Protein 9F69 (pdb70)

B-factor: mean 20.91, std 10.9, range [9.68, 93.57]

Foldseek 3Di:
DQFEAEEEADPDDDLVLLLVLLVLVQPFDQDPSYAYEYEDAPVCLLVSQVRHDVSYAYEHAEAFQDCDDDDPPGHHLVVSVVSVHAEYEFPPPCCCPVVNDDLLRRLSNLLRNVVSRHAYAYEFEDAQVCVVVVNGLVRRLVSVVSNVVRDPDLVRYAYEYEHNSDPPPPHHQDLVNQLVSLVSVLVSCCVPPHVVSSVPHAYAYEYDDWLVCLLVSCPRPRHRAYHYYPCSSDSRSSSNSVSPD

GO terms:
  GO:0031625 ubiquitin protein ligase binding (F, IPI)
  GO:0004807 triose-phosphate isomerase activity (F, IDA)
  GO:0042803 protein homodimerization activity (F, IDA)
  GO:0046166 glyceraldehyde-3-phosphate biosynthetic process (P, IDA)
  GO:0004807 triose-phosphate isomerase activity (F, EXP)
  GO:0005829 cytosol (C, TAS)
  GO:0006094 gluconeogenesis (P, TAS)
  GO:0061621 canonical glycolysis (P, TAS)
  GO:0005515 protein binding (F, IPI)
  GO:0004807 triose-phosphate isomerase activity (F, TAS)
  GO:0070062 extracellular exosome (C, HDA)
  GO:0005576 extracellular region (C, HDA)
  GO:0005634 nucleus (C, HDA)

InterPro domains:
  IPR000652 Triosephosphate isomerase [PF00121] (8-247)
  IPR000652 Triosephosphate isomerase [PS51440] (6-247)
  IPR000652 Triosephosphate isomerase [PTHR21139] (3-246)
  IPR000652 Triosephosphate isomerase [TIGR00419] (8-240)
  IPR000652 Triosephosphate isomerase [cd00311] (7-246)
  IPR013785 Aldolase-type TIM barrel [G3DSA:3.20.20.70] (1-249)
  IPR020861 Triosephosphate isomerase, active site [PS00171] (164-174)
  IPR022896 Triosephosphate isomerase, bacterial/eukaryotic [MF_00147_B] (5-247)
  IPR035990 Triosephosphate isomerase superfamily [SSF51351] (3-247)

Sequence (245 aa):
RKFFVGGNWKMNGRKQSLGELIGTLNAAKVPADTEVVCAPPTAYIDFARQKLDPKIAVAAQNCYKVTNGAFTGEISPGMIKDCGATWVVLGHSERRHVFGESDELIGQKVAHALAEGLGVIACIGEKLDEREAGITEKVVFEQTKVIADNVKDWSKVVLAYEPVWAIGTGKTTATPQQAQEVHEKLRGWLKSNVSDAVAQSTRIIYGGSVTGATCKELASQPDVDGFLVGGASLKPEFVDIINAKQ

Secondary structure (DSSP, 8-state):
--EEEEEE--S---HHHHHHHHHHHHHS-PPTTEEEEEE--GGGHHHHHHHS-TTSEEEES---SSSS-S-TT---HHHHHHTT--EEEES-HHHHHTS---HHHHHHHHHHHHHTT-EEEEEE---HHHHHTT-HHHHHHHHHHHHHTT-S-GGGEEEEE--GGGSSSSPPPPHHHHHHHHHHHHHHHHHHT-HHHHHH--EEE-S---TTTHHHHHTSTT--EEEESGGGGSTHHHHHHTTT-

Radius of gyration: 16.76 Å; Cα contacts (8 Å, |Δi|>4): 479; chains: 1; bounding box: 46×44×40 Å

Nearest PDB structures (foldseek):
  6up8-assembly1_B  TM=1.000E+00  e=1.049E-51  Homo sapiens
  7uxv-assembly1_A  TM=1.001E+00  e=1.049E-51  Homo sapiens
  4zvj-assembly1_A  TM=9.992E-01  e=3.539E-51  Homo sapiens
  7sx1-assembly1_A  TM=9.956E-01  e=4.514E-51  Homo sapiens
  6nlh-assembly1_A  TM=9.981E-01  e=9.952E-51  Homo sapiens

Solvent-accessible surface area: 10935 Å² total; per-residue (Å²): 114,103,15,0,0,1,1,9,1,66,175,62,16,166,127,140,44,2,26,120,10,3,39,47,0,44,87,10,168,38,10,86,106,15,47,4,2,0,2,0,17,66,93,36,6,68,36,0,44,131,108,5,60,114,97,0,22,0,0,0,35,22,2,37,64,62,66,110,58,103,89,148,77,69,38,6,0,26,88,1,102,128,40,34,2,73,22,0,1,0,0,13,13,61,68,21,72,104,123,62,20,58,50,126,39,1,1,69,2,0,38,33,0,27,86,53,49,1,6,0,1,0,0,2,2,0,75,62,86,38,50,119,71,66,64,20,74,152,19,0,49,85,12,0,91,25,1,16,93,42,17,205,71,33,89,98,4,0,0,0,2,6,2,23,8,19,84,88,48,83,92,114,27,56,27,111,58,1,28,103,6,0,77,85,0,15,26,29,0,118,96,83,58,43,74,71,24,1,98,71,4,29,0,0,4,12,6,93,10,51,26,102,59,2,108,94,8,0,73,26,99,19,5,12,0,0,8,1,20,44,13,0,48,100,94,58,0,31,83,0,1,39,4,117,132

Structure (mmCIF, N/CA/C/O backbone):
data_9F69
#
_entry.id   9F69
#
_cell.length_a   48.466
_cell.length_b   48.466
_cell.length_c   341.862
_cell.angle_alpha   90.000
_cell.angle_beta   90.000
_cell.angle_gamma   120.000
#
_symmetry.space_group_name_H-M   'P 61 2 2'
#
loop_
_entity.id
_entity.type
_entity.pdbx_description
1 polymer 'Triosephosphate isomerase'
2 non-polymer 'METHYLMALONIC ACID'
3 non-polymer 'BROMIDE ION'
4 water water
#
loop_
_atom_site.group_PDB
_atom_site.id
_atom_site.type_symbol
_atom_site.label_atom_id
_atom_site.label_alt_id
_atom_site.label_comp_id
_atom_site.label_asym_id
_atom_site.label_entity_id
_atom_site.label_seq_id
_atom_site.pdbx_PDB_ins_code
_atom_site.Cartn_x
_atom_site.Cartn_y
_atom_site.Cartn_z
_atom_site.occupancy
_atom_site.B_iso_or_equiv
_atom_site.auth_seq_id
_atom_site.auth_comp_id
_atom_site.auth_asym_id
_atom_site.auth_atom_id
_atom_site.pdbx_PDB_model_num
ATOM 1 N N . ARG A 1 1 ? -4.49251 16.18146 -28.95226 1.000 27.45335 5 ARG A N 1
ATOM 2 C CA . ARG A 1 1 ? -4.50700 15.38376 -27.72518 1.000 22.95595 5 ARG A CA 1
ATOM 3 C C . ARG A 1 1 ? -5.50918 15.93207 -26.72639 1.000 20.10032 5 ARG A C 1
ATOM 4 O O . ARG A 1 1 ? -5.48988 17.11207 -26.40620 1.000 24.54287 5 ARG A O 1
ATOM 24 N N . LYS A 1 2 ? -6.35646 15.04952 -26.20593 1.000 16.96132 6 LYS A N 1
ATOM 25 C CA . LYS A 1 2 ? -7.34234 15.41578 -25.19425 1.000 16.27564 6 LYS A CA 1
ATOM 26 C C . LYS A 1 2 ? -6.64746 15.84256 -23.90480 1.000 14.99189 6 LYS A C 1
ATOM 27 O O . LYS A 1 2 ? -5.85555 15.08138 -23.34418 1.000 14.63762 6 LYS A O 1
ATOM 46 N N . PHE A 1 3 ? -6.95646 17.05518 -23.44481 1.000 15.58915 7 PHE A N 1
ATOM 47 C CA . PHE A 1 3 ? -6.41332 17.57186 -22.18977 1.000 14.77077 7 PHE A CA 1
ATOM 48 C C . PHE A 1 3 ? -6.80781 16.63478 -21.05036 1.000 15.67998 7 PHE A C 1
ATOM 49 O O . PHE A 1 3 ? -7.95483 16.18651 -20.97075 1.000 17.34833 7 PHE A O 1
ATOM 66 N N . PHE A 1 4 ? -5.85785 16.33510 -20.16561 1.000 13.30319 8 PHE A N 1
ATOM 67 C CA . PHE A 1 4 ? -6.02864 15.29264 -19.15237 1.000 14.04569 8 PHE A CA 1
ATOM 68 C C . PHE A 1 4 ? -5.70417 15.86759 -17.78635 1.000 12.30590 8 PHE A C 1
ATOM 69 O O . PHE A 1 4 ? -4.59340 16.36042 -17.57793 1.000 13.75348 8 PHE A O 1
ATOM 86 N N . VAL A 1 5 ? -6.65178 15.81406 -16.86182 1.000 13.59533 9 VAL A N 1
ATOM 87 C CA . VAL A 1 5 ? -6.42174 16.35535 -15.52550 1.000 13.53511 9 VAL A CA 1
ATOM 88 C C . VAL A 1 5 ? -6.67948 15.26027 -14.50212 1.000 12.57491 9 VAL A C 1
ATOM 89 O O . VAL A 1 5 ? -7.81096 14.78511 -14.34599 1.000 13.83540 9 VAL A O 1
ATOM 102 N N . GLY A 1 6 ? -5.61875 14.81500 -13.84928 1.000 13.98876 10 GLY A N 1
ATOM 103 C CA . GLY A 1 6 ? -5.71129 13.84400 -12.77965 1.000 14.29512 10 GLY A CA 1
ATOM 104 C C . GLY A 1 6 ? -5.60163 14.51547 -11.42233 1.000 12.65540 10 GLY A C 1
ATOM 105 O O . GLY A 1 6 ? -4.81526 15.43635 -11.24897 1.000 13.86788 10 GLY A O 1
ATOM 109 N N . GLY A 1 7 ? -6.42557 14.07419 -10.48615 1.000 12.59197 11 GLY A N 1
ATOM 110 C CA . GLY A 1 7 ? -6.36108 14.56445 -9.11702 1.000 12.23289 11 GLY A CA 1
ATOM 111 C C . GLY A 1 7 ? -5.91333 13.43995 -8.20649 1.000 12.16933 11 GLY A C 1
ATOM 112 O O . GLY A 1 7 ? -6.64556 12.45733 -7.99679 1.000 12.99562 11 GLY A O 1
ATOM 116 N N . ASN A 1 8 ? -4.69240 13.54892 -7.69200 1.000 11.16030 12 ASN A N 1
ATOM 117 C CA . ASN A 1 8 ? -4.11099 12.53434 -6.80314 1.000 12.23909 12 ASN A CA 1
ATOM 118 C C . ASN A 1 8 ? -4.37413 12.97144 -5.36738 1.000 13.21287 12 ASN A C 1
ATOM 119 O O . ASN A 1 8 ? -3.71080 13.87629 -4.86866 1.000 12.39743 12 ASN A O 1
ATOM 130 N N . TRP A 1 9 ? -5.35849 12.35025 -4.72225 1.000 12.01766 13 TRP A N 1
ATOM 131 C CA . TRP A 1 9 ? -5.70069 12.73116 -3.35834 1.000 11.64663 13 TRP A CA 1
ATOM 132 C C . TRP A 1 9 ? -4.63353 12.30251 -2.36650 1.000 12.12582 13 TRP A C 1
ATOM 133 O O . TRP A 1 9 ? -4.68621 12.72971 -1.20545 1.000 12.57154 13 TRP A O 1
ATOM 154 N N . LYS A 1 10 ? -3.69824 11.44816 -2.77790 1.000 12.42906 14 LYS A N 1
ATOM 155 C CA . LYS A 1 10 ? -2.63355 10.97090 -1.88857 1.000 12.59184 14 LYS A CA 1
ATOM 156 C C . LYS A 1 10 ? -3.26791 10.38170 -0.62316 1.000 10.16015 14 LYS A C 1
ATOM 157 O O . LYS A 1 10 ? -4.31674 9.72905 -0.69549 1.000 11.53250 14 LYS A O 1
ATOM 176 N N . MET A 1 11 ? -2.59091 10.48533 0.52105 1.000 11.79556 15 MET A N 1
ATOM 177 C CA . MET A 1 11 ? -3.10065 9.87076 1.74737 1.000 10.35550 15 MET A CA 1
ATOM 178 C C . MET A 1 11 ? -3.87306 10.94365 2.50919 1.000 10.97860 15 MET A C 1
ATOM 179 O O . MET A 1 11 ? -3.46518 11.43091 3.56919 1.000 12.20338 15 MET A O 1
ATOM 193 N N . ASN A 1 12 ? -5.04335 11.27807 1.98146 1.000 12.04128 16 ASN A N 1
ATOM 194 C CA . ASN A 1 12 ? -5.89348 12.30813 2.55685 1.000 10.46400 16 ASN A CA 1
ATOM 195 C C . ASN A 1 12 ? -7.33777 11.89512 2.35737 1.000 12.12294 16 ASN A C 1
ATOM 196 O O . ASN A 1 12 ? -7.69164 11.27641 1.33523 1.000 12.67516 16 ASN A O 1
ATOM 207 N N . GLY A 1 13 ? -8.16064 12.25760 3.32094 1.000 10.83912 17 GLY A N 1
ATOM 208 C CA . GLY A 1 13 ? -9.59984 12.12509 3.19586 1.000 12.93427 17 GLY A CA 1
ATOM 209 C C . GLY A 1 13 ? -10.17344 11.08295 4.15029 1.000 12.10074 17 GLY A C 1
ATOM 210 O O . GLY A 1 13 ? -9.50802 10.11424 4.54386 1.000 12.23451 17 GLY A O 1
ATOM 214 N N . ARG A 1 14 ? -11.43891 11.28511 4.51225 1.000 11.92399 18 ARG A N 1
ATOM 215 C CA . ARG A 1 14 ? -12.29143 10.30458 5.15454 1.000 12.73072 18 ARG A CA 1
ATOM 216 C C . ARG A 1 14 ? -13.60966 10.31562 4.39013 1.000 12.55706 18 ARG A C 1
ATOM 217 O O . ARG A 1 14 ? -13.83867 11.17217 3.54313 1.000 13.72807 18 ARG A O 1
ATOM 238 N N . LYS A 1 15 ? -14.50362 9.37213 4.66815 1.000 12.89430 19 LYS A N 1
ATOM 239 C CA . LYS A 1 15 ? -15.73771 9.33062 3.89141 1.000 14.64182 19 LYS A CA 1
ATOM 240 C C . LYS A 1 15 ? -16.48584 10.66650 3.86601 1.000 13.06720 19 LYS A C 1
ATOM 241 O O . LYS A 1 15 ? -16.99579 11.06730 2.81263 1.000 14.07748 19 LYS A O 1
ATOM 260 N N . GLN A 1 16 ? -16.61375 11.35802 5.00984 1.000 14.74247 20 GLN A N 1
ATOM 261 C CA . GLN A 1 16 ? -17.42787 12.57715 5.00031 1.000 14.08304 20 GLN A CA 1
ATOM 262 C C . GLN A 1 16 ? -16.82863 13.63101 4.08708 1.000 12.73438 20 GLN A C 1
ATOM 263 O O . GLN A 1 16 ? -17.51815 14.19634 3.21763 1.000 14.51071 20 GLN A O 1
ATOM 277 N N . SER A 1 17 ? -15.53472 13.88534 4.24465 1.000 12.67680 21 SER A N 1
ATOM 278 C CA . SER A 1 17 ? -14.90936 14.93096 3.46320 1.000 13.57671 21 SER A CA 1
ATOM 279 C C . SER A 1 17 ? -14.70704 14.51945 2.01011 1.000 13.52516 21 SER A C 1
ATOM 280 O O . SER A 1 17 ? -14.75613 15.37594 1.11365 1.000 13.81339 21 SER A O 1
ATOM 288 N N . LEU A 1 18 ? -14.47152 13.23366 1.75147 1.000 12.78140 22 LEU A N 1
ATOM 289 C CA . LEU A 1 18 ? -14.34832 12.80444 0.35973 1.000 13.34710 22 LEU A CA 1
ATOM 290 C C . LEU A 1 18 ? -15.70445 12.84298 -0.33134 1.000 13.59673 22 LEU A C 1
ATOM 291 O O . LEU A 1 18 ? -15.80703 13.20639 -1.50660 1.000 14.19339 22 LEU A O 1
ATOM 307 N N . GLY A 1 19 ? -16.76409 12.50116 0.39421 1.000 12.19542 23 GLY A N 1
ATOM 308 C CA . GLY A 1 19 ? -18.08697 12.67976 -0.18057 1.000 12.95829 23 GLY A CA 1
ATOM 309 C C . GLY A 1 19 ? -18.36197 14.11950 -0.55432 1.000 12.38042 23 GLY A C 1
ATOM 310 O O . GLY A 1 19 ? -18.98011 14.40344 -1.58758 1.000 13.86210 23 GLY A O 1
ATOM 314 N N . GLU A 1 20 ? -17.94263 15.04611 0.30026 1.000 13.74522 24 GLU A N 1
ATOM 315 C CA . GLU A 1 20 ? -18.09135 16.46951 0.02046 1.000 13.09672 24 GLU A CA 1
ATOM 316 C C . GLU A 1 20 ? -17.31426 16.86739 -1.22643 1.000 14.69317 24 GLU A C 1
ATOM 317 O O . GLU A 1 20 ? -17.84365 17.54634 -2.11378 1.000 15.10718 24 GLU A O 1
ATOM 329 N N . LEU A 1 21 ? -16.03923 16.47595 -1.29127 1.000 13.60395 25 LEU A N 1
ATOM 330 C CA . LEU A 1 21 ? -15.20157 16.76197 -2.45728 1.00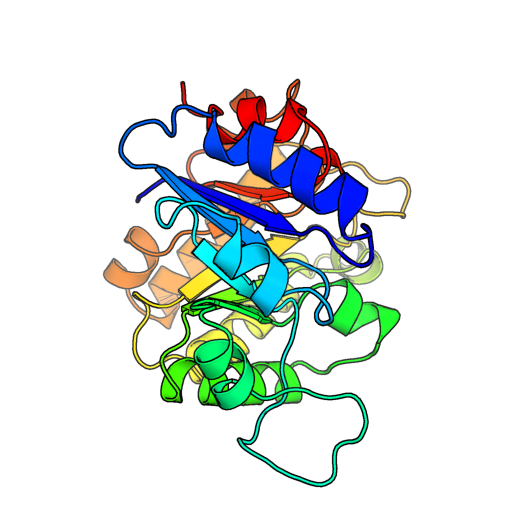0 13.90299 25 LEU A CA 1
ATOM 331 C C . LEU A 1 21 ? -15.82816 16.20272 -3.72586 1.000 14.34037 25 LEU A C 1
ATOM 332 O O . LEU A 1 21 ? -15.92515 16.90139 -4.74979 1.000 15.21232 25 LEU A O 1
ATOM 349 N N . ILE A 1 22 ? -16.35364 14.97866 -3.64105 1.000 14.30984 26 ILE A N 1
ATOM 350 C CA . ILE A 1 22 ? -16.97964 14.33486 -4.79413 1.000 13.70306 26 ILE A CA 1
ATOM 351 C C . ILE A 1 22 ? -18.22441 15.09437 -5.25360 1.000 13.06776 26 ILE A C 1
ATOM 352 O O . ILE A 1 22 ? -18.47114 15.22112 -6.45615 1.000 14.96542 26 ILE A O 1
ATOM 368 N N . GLY A 1 23 ? -19.02500 15.60583 -4.31552 1.000 15.04286 27 GLY A N 1
ATOM 369 C CA . GLY A 1 23 ? -20.14479 16.45772 -4.69204 1.000 15.14518 27 GLY A CA 1
ATOM 370 C C . GLY A 1 23 ? -19.70340 17.68044 -5.47904 1.000 16.78849 27 GLY A C 1
ATOM 371 O O . GLY A 1 23 ? -20.29944 18.02971 -6.50261 1.000 16.05034 27 GLY A O 1
ATOM 375 N N . THR A 1 24 ? -18.61652 18.31146 -5.04902 1.000 16.25491 28 THR A N 1
ATOM 376 C CA . THR A 1 24 ? -18.10158 19.46766 -5.76915 1.000 16.60494 28 THR A CA 1
ATOM 377 C C . THR A 1 24 ? -17.61743 19.07116 -7.15839 1.000 16.44889 28 THR A C 1
ATOM 378 O O . THR A 1 24 ? -17.85671 19.77966 -8.14301 1.000 19.50322 28 THR A O 1
ATOM 389 N N . LEU A 1 25 ? -16.94830 17.92821 -7.26503 1.000 15.50100 29 LEU A N 1
ATOM 390 C CA . LEU A 1 25 ? -16.42901 17.50840 -8.56311 1.000 18.36188 29 LEU A CA 1
ATOM 391 C C . LEU A 1 25 ? -17.54994 17.09680 -9.50062 1.000 17.09834 29 LEU A C 1
ATOM 392 O O . LEU A 1 25 ? -17.52420 17.41814 -10.69613 1.000 18.41480 29 LEU A O 1
ATOM 408 N N . ASN A 1 26 ? -18.54046 16.37441 -8.98007 1.000 15.44493 30 ASN A N 1
ATOM 409 C CA . ASN A 1 26 ? -19.66363 15.97345 -9.81798 1.000 15.36581 30 ASN A CA 1
ATOM 410 C C . ASN A 1 26 ? -20.37641 17.19139 -10.38579 1.000 17.62002 30 ASN A C 1
ATOM 411 O O . ASN A 1 26 ? -20.87048 17.15717 -11.51682 1.000 17.55781 30 ASN A O 1
ATOM 422 N N . ALA A 1 27 ? -20.47066 18.26133 -9.59771 1.000 16.08619 31 ALA A N 1
ATOM 423 C CA . ALA A 1 27 ? -21.16399 19.46605 -10.02599 1.000 18.30260 31 ALA A CA 1
ATOM 424 C C . ALA A 1 27 ? -20.36438 20.27777 -11.04362 1.000 18.80529 31 ALA A C 1
ATOM 425 O O . ALA A 1 27 ? -20.91959 21.19349 -11.65404 1.000 22.05825 31 ALA A O 1
ATOM 432 N N . ALA A 1 28 ? -19.06899 20.00171 -11.21552 1.000 21.55236 32 ALA A N 1
ATOM 433 C CA . ALA A 1 28 ? -18.29954 20.73642 -12.21391 1.000 23.08313 32 ALA A CA 1
ATOM 434 C C . ALA A 1 28 ? -18.81529 20.44342 -13.61560 1.000 24.08909 32 ALA A C 1
ATOM 435 O O . ALA A 1 28 ? -19.25270 19.33544 -13.92664 1.000 26.73073 32 ALA A O 1
ATOM 442 N N . LYS A 1 29 ? -18.75089 21.45117 -14.46824 1.000 27.16724 33 LYS A N 1
ATOM 443 C CA . LYS A 1 29 ? -19.01331 21.26302 -15.88559 1.000 31.10145 33 LYS A CA 1
ATOM 444 C C . LYS A 1 29 ? -17.67845 20.94628 -16.54903 1.000 31.92461 33 LYS A C 1
ATOM 445 O O . LYS A 1 29 ? -16.83387 21.83362 -16.71451 1.000 31.58826 33 LYS A O 1
ATOM 464 N N . VAL A 1 30 ? -17.47394 19.68235 -16.90606 1.000 26.35894 34 VAL A N 1
ATOM 465 C CA . VAL A 1 30 ? -16.22494 19.26978 -17.53920 1.000 27.71506 34 VAL A CA 1
ATOM 466 C C . VAL A 1 30 ? -16.25875 19.80674 -18.96351 1.000 26.38516 34 VAL A C 1
ATOM 467 O O . VAL A 1 30 ? -17.19470 19.49857 -19.71842 1.000 28.23686 34 VAL A O 1
ATOM 480 N N . PRO A 1 31 ? -15.29234 20.62551 -19.37007 1.000 28.04982 35 PRO A N 1
ATOM 481 C CA . PRO A 1 31 ? -15.32758 21.17950 -20.72132 1.000 27.89937 35 PRO A CA 1
ATOM 482 C C . PRO A 1 31 ? -15.08441 20.10624 -21.76890 1.000 35.00711 35 PRO A C 1
ATOM 483 O O . PRO A 1 31 ? -14.63208 18.99589 -21.47843 1.000 28.16809 35 PRO A O 1
ATOM 494 N N . ALA A 1 32 ? -15.40785 20.45866 -23.00965 1.000 42.12314 36 ALA A N 1
ATOM 495 C CA . ALA A 1 32 ? -15.21077 19.54257 -24.11599 1.000 43.37239 36 ALA A CA 1
ATOM 496 C C . ALA A 1 32 ? -13.75701 19.08906 -24.20058 1.000 44.58497 36 ALA A C 1
ATOM 497 O O . ALA A 1 32 ? -12.82593 19.81746 -23.84450 1.000 39.52399 36 ALA A O 1
ATOM 504 N N . ASP A 1 33 ? -13.57119 17.86993 -24.69671 1.000 43.80058 37 ASP A N 1
ATOM 505 C CA . ASP A 1 33 ? -12.23786 17.34074 -24.97436 1.000 46.69429 37 ASP A CA 1
ATOM 506 C C . ASP A 1 33 ? -11.33847 17.40983 -23.74424 1.000 39.28842 37 ASP A C 1
ATOM 507 O O . ASP A 1 33 ? -10.14688 17.71371 -23.82549 1.000 37.63300 37 ASP A O 1
ATOM 516 N N . THR A 1 34 ? -11.91761 17.11418 -22.59063 1.000 29.71031 38 THR A N 1
ATOM 517 C CA . THR A 1 34 ? -11.17323 17.10500 -21.34040 1.000 23.19744 38 THR A CA 1
ATOM 518 C C . THR A 1 34 ? -11.48259 15.83620 -20.57435 1.000 19.32423 38 THR A C 1
ATOM 519 O O . THR A 1 34 ? -12.64904 15.49348 -20.36970 1.000 24.86532 38 THR A O 1
ATOM 530 N N . GLU A 1 35 ? -10.43076 15.15651 -20.13688 1.000 15.55394 39 GLU A N 1
ATOM 531 C CA . GLU A 1 35 ? -10.53118 13.86862 -19.45956 1.000 15.17907 39 GLU A CA 1
ATOM 532 C C . GLU A 1 35 ? -10.08584 14.04034 -18.01172 1.000 12.74309 39 GLU A C 1
ATOM 533 O O . GLU A 1 35 ? -8.97692 14.49414 -17.76787 1.000 15.47216 39 GLU A O 1
ATOM 545 N N . VAL A 1 36 ? -10.95291 13.69150 -17.07002 1.000 14.71575 40 VAL A N 1
ATOM 546 C CA . VAL A 1 36 ? -10.69432 13.90337 -15.64348 1.000 13.78155 40 VAL A CA 1
ATOM 547 C C . VAL A 1 36 ? -10.66614 12.55615 -14.93343 1.000 13.87485 40 VAL A C 1
ATOM 548 O O . VAL A 1 36 ? -11.57296 11.72831 -15.10855 1.000 13.37230 40 VAL A O 1
ATOM 561 N N . VAL A 1 37 ? -9.63726 12.36173 -14.09142 1.000 12.28270 41 VAL A N 1
ATOM 562 C CA . VAL A 1 37 ? -9.40071 11.12648 -13.34995 1.000 13.16104 41 VAL A CA 1
ATOM 563 C C . VAL A 1 37 ? -9.04871 11.51735 -11.92406 1.000 12.16309 41 VAL A C 1
ATOM 564 O O . VAL A 1 37 ? -8.26256 12.44118 -11.71365 1.000 14.96368 41 VAL A O 1
ATOM 577 N N . CYS A 1 38 ? -9.64223 10.82992 -10.94576 1.000 11.72439 42 CYS A N 1
ATOM 578 C CA . CYS A 1 38 ? -9.32296 11.04797 -9.53261 1.000 12.91045 42 CYS A CA 1
ATOM 579 C C . CYS A 1 38 ? -8.76799 9.76208 -8.94149 1.000 11.81665 42 CYS A C 1
ATOM 580 O O . CYS A 1 38 ? -9.29497 8.67246 -9.20698 1.000 12.72464 42 CYS A O 1
ATOM 588 N N . ALA A 1 39 ? -7.76713 9.90935 -8.06833 1.000 11.98454 43 ALA A N 1
ATOM 589 C CA . ALA A 1 39 ? -7.06600 8.77537 -7.44462 1.000 11.10430 43 ALA A CA 1
ATOM 590 C C . ALA A 1 39 ? -7.24994 8.83976 -5.93619 1.000 12.34068 43 ALA A C 1
ATOM 591 O O . ALA A 1 39 ? -6.49588 9.55475 -5.25832 1.000 12.04593 43 ALA A O 1
ATOM 598 N N . PRO A 1 40 ? -8.22304 8.11820 -5.38366 1.000 11.90157 44 PRO A N 1
ATOM 599 C CA . PRO A 1 40 ? -8.47054 8.14661 -3.93827 1.000 12.79314 44 PRO A CA 1
ATOM 600 C C . PRO A 1 40 ? -7.48369 7.27167 -3.19531 1.000 11.27728 44 PRO A C 1
ATOM 601 O O . PRO A 1 40 ? -6.84490 6.38947 -3.78727 1.000 11.93963 44 PRO A O 1
ATOM 612 N N . PRO A 1 41 ? -7.37332 7.44331 -1.88306 1.000 11.34013 45 PRO A N 1
ATOM 613 C CA . PRO A 1 41 ? -6.62668 6.46024 -1.09616 1.000 12.05894 45 PRO A CA 1
ATOM 614 C C . PRO A 1 41 ? -7.20387 5.07519 -1.32478 1.000 11.40509 45 PRO A C 1
ATOM 615 O O . PRO A 1 41 ? -8.38487 4.90005 -1.57500 1.000 11.90794 45 PRO A O 1
ATOM 626 N N . THR A 1 42 ? -6.35701 4.05874 -1.18833 1.000 11.55984 46 THR A N 1
ATOM 627 C CA . THR A 1 42 ? -6.77579 2.70606 -1.56492 1.000 11.92441 46 THR A CA 1
ATOM 628 C C . THR A 1 42 ? -7.97666 2.19729 -0.78452 1.000 12.08440 46 THR A C 1
ATOM 629 O O . THR A 1 42 ? -8.79795 1.46377 -1.33183 1.000 14.41031 46 THR A O 1
ATOM 640 N N . ALA A 1 43 ? -8.12192 2.59876 0.47606 1.000 12.24047 47 ALA A N 1
ATOM 641 C CA . ALA A 1 43 ? -9.25645 2.16252 1.27605 1.000 12.29496 47 ALA A CA 1
ATOM 642 C C . ALA A 1 43 ? -10.57028 2.73267 0.77162 1.000 11.68349 47 ALA A C 1
ATOM 643 O O . ALA A 1 43 ? -11.61972 2.25332 1.20072 1.000 12.55886 47 ALA A O 1
ATOM 650 N N . TYR A 1 44 ? -10.53947 3.69909 -0.14676 1.000 11.37797 48 TYR A N 1
ATOM 651 C CA . TYR A 1 44 ? -11.73084 4.39182 -0.61555 1.000 12.57212 48 TYR A CA 1
ATOM 652 C C . TYR A 1 44 ? -11.95906 4.28810 -2.12312 1.000 12.62641 48 TYR A C 1
ATOM 653 O O . TYR A 1 44 ? -12.75152 5.04748 -2.66773 1.000 13.66878 48 TYR A O 1
ATOM 671 N N . ILE A 1 45 ? -11.27228 3.39419 -2.81423 1.000 10.64563 49 ILE A N 1
ATOM 672 C CA . ILE A 1 45 ? -11.45425 3.28835 -4.25681 1.000 11.63096 49 ILE A CA 1
ATOM 673 C C . ILE A 1 45 ? -12.90503 2.98612 -4.59109 1.000 12.57351 49 ILE A C 1
ATOM 674 O O . ILE A 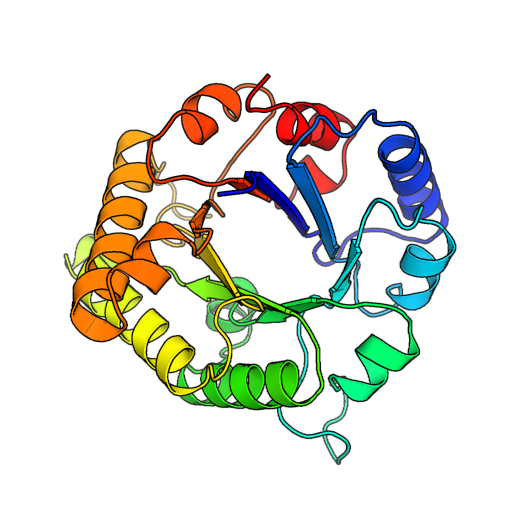1 45 ? -13.52393 3.65599 -5.43261 1.000 12.60571 49 ILE A O 1
ATOM 690 N N . ASP A 1 46 ? -13.45769 1.94053 -3.96943 1.000 12.58604 50 ASP A N 1
ATOM 691 C CA . ASP A 1 46 ? -14.83483 1.51995 -4.23081 1.000 12.90151 50 ASP A CA 1
ATOM 692 C C . ASP A 1 46 ? -15.80641 2.61758 -3.81570 1.000 14.14245 50 ASP A C 1
ATOM 693 O O . ASP A 1 46 ? -16.68471 3.02184 -4.59037 1.000 14.01550 50 ASP A O 1
ATOM 702 N N . PHE A 1 47 ? -15.65305 3.13019 -2.58877 1.000 13.38554 51 PHE A N 1
ATOM 703 C CA . PHE A 1 47 ? -16.47317 4.24420 -2.12921 1.000 13.62777 51 PHE A CA 1
ATOM 704 C C . PHE A 1 47 ? -16.49364 5.38801 -3.13749 1.000 13.54327 51 PHE A C 1
ATOM 705 O O . PHE A 1 47 ? -17.55884 5.91938 -3.47811 1.000 15.23964 51 PHE A O 1
ATOM 722 N N . ALA A 1 48 ? -15.31966 5.83173 -3.57418 1.000 12.83782 52 ALA A N 1
ATOM 723 C CA . ALA A 1 48 ? -15.25853 6.97876 -4.47277 1.000 15.15774 52 ALA A CA 1
ATOM 724 C C . ALA A 1 48 ? -15.90440 6.66455 -5.81877 1.000 14.84719 52 ALA A C 1
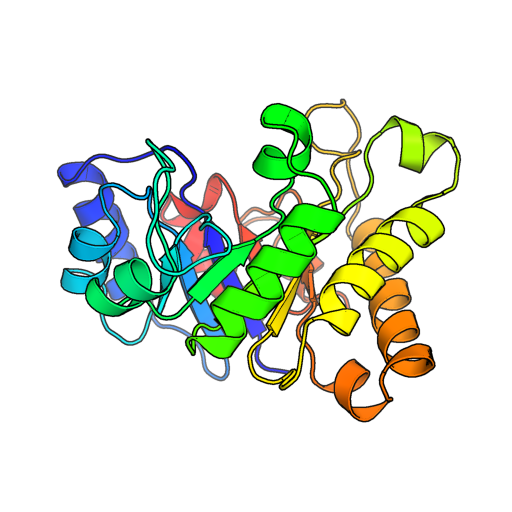ATOM 725 O O . ALA A 1 48 ? -16.60194 7.50973 -6.38756 1.000 14.84857 52 ALA A O 1
ATOM 732 N N . ARG A 1 49 ? -15.68047 5.46441 -6.34711 1.000 13.41373 53 ARG A N 1
ATOM 733 C CA . ARG A 1 49 ? -16.28259 5.09680 -7.62631 1.000 12.12843 53 ARG A CA 1
ATOM 734 C C . ARG A 1 49 ? -17.80483 5.0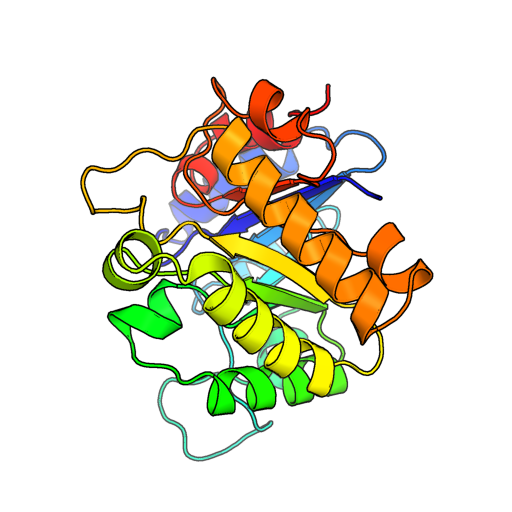8064 -7.52273 1.000 13.51965 53 ARG A C 1
ATOM 735 O O . ARG A 1 49 ? -18.49978 5.45973 -8.47455 1.000 14.88156 53 ARG A O 1
ATOM 756 N N . GLN A 1 50 ? -18.35069 4.61738 -6.39529 1.000 14.51734 54 GLN A N 1
ATOM 757 C CA . GLN A 1 50 ? -19.80167 4.64336 -6.24071 1.000 17.32221 54 GLN A CA 1
ATOM 758 C C . GLN A 1 50 ? -20.34840 6.06936 -6.24330 1.000 16.33709 54 GLN A C 1
ATOM 759 O O . GLN A 1 50 ? -21.42254 6.32083 -6.79439 1.000 20.05543 54 GLN A O 1
ATOM 773 N N . LYS A 1 51 ? -19.64745 7.01405 -5.62398 1.000 16.18340 55 LYS A N 1
ATOM 774 C CA . LYS A 1 51 ? -20.16576 8.37120 -5.47965 1.000 16.19779 55 LYS A CA 1
ATOM 775 C C . LYS A 1 51 ? -19.84793 9.28952 -6.66045 1.000 15.84450 55 LYS A C 1
ATOM 776 O O . LYS A 1 51 ? -20.62264 10.22147 -6.94012 1.000 17.66497 55 LYS A O 1
ATOM 795 N N . LEU A 1 52 ? -18.73021 9.08014 -7.34203 1.000 15.19351 56 LEU A N 1
ATOM 796 C CA . LEU A 1 52 ? -18.38392 9.90652 -8.48762 1.000 15.04984 56 LEU A CA 1
ATOM 797 C C . LEU A 1 52 ? -19.24779 9.53276 -9.68063 1.000 14.25661 56 LEU A C 1
ATOM 798 O O . LEU A 1 52 ? -19.45389 8.35261 -9.98661 1.000 16.48587 56 LEU A O 1
ATOM 814 N N . ASP A 1 53 ? -19.70992 10.54772 -10.38312 1.000 16.15646 57 ASP A N 1
ATOM 815 C CA . ASP A 1 53 ? -20.38813 10.29856 -11.62883 1.000 16.72038 57 ASP A CA 1
ATOM 816 C C . ASP A 1 53 ? -19.40621 9.67552 -12.61358 1.000 16.58808 57 ASP A C 1
ATOM 817 O O . ASP A 1 53 ? -18.21503 10.01904 -12.61637 1.000 15.77173 57 ASP A O 1
ATOM 826 N N . PRO A 1 54 ? -19.89404 8.79983 -13.50198 1.000 18.08094 58 PRO A N 1
ATOM 827 C CA . PRO A 1 54 ? -18.99612 8.16219 -14.46792 1.000 20.88959 58 PRO A CA 1
ATOM 828 C C . PRO A 1 54 ? -18.29117 9.11530 -15.40173 1.000 17.57139 58 PRO A C 1
ATOM 829 O O . PRO A 1 54 ? -17.31958 8.69944 -16.02059 1.000 19.21250 58 PRO A O 1
ATOM 840 N N . LYS A 1 55 ? -18.71932 10.37170 -15.51683 1.000 16.68445 59 LYS A N 1
ATOM 841 C CA . LYS A 1 55 ? -17.94723 11.32637 -16.30529 1.000 17.11036 59 LYS A CA 1
ATOM 842 C C . LYS A 1 55 ? -16.53343 11.50898 -15.77545 1.000 16.84704 59 LYS A C 1
ATOM 843 O O . LYS A 1 55 ? -15.65945 11.96694 -16.52219 1.000 22.57301 59 LYS A O 1
ATOM 862 N N . ILE A 1 56 ? -16.28347 11.14974 -14.50865 1.000 16.81439 60 ILE A N 1
ATOM 863 C CA . ILE A 1 56 ? -14.95121 11.16940 -13.91452 1.000 16.04137 60 ILE A CA 1
ATOM 864 C C . ILE A 1 56 ? -14.51652 9.73053 -13.69397 1.000 14.43758 60 ILE A C 1
ATOM 865 O O . ILE A 1 56 ? -15.26497 8.93028 -13.12446 1.000 15.63439 60 ILE A O 1
ATOM 881 N N . ALA A 1 57 ? -13.30767 9.40405 -14.13105 1.000 13.43937 61 ALA A N 1
ATOM 882 C CA . ALA A 1 57 ? -12.76572 8.06864 -13.93327 1.000 11.84741 61 ALA A CA 1
ATOM 883 C C . ALA A 1 57 ? -12.02683 7.99383 -12.60210 1.000 13.24975 61 ALA A C 1
ATOM 884 O O . ALA A 1 57 ? -11.59209 9.00263 -12.06269 1.000 13.33683 61 ALA A O 1
ATOM 891 N N . VAL A 1 58 ? -11.87164 6.77736 -12.09483 1.000 13.13764 62 VAL A N 1
ATOM 892 C CA . VAL A 1 58 ? -11.17074 6.53789 -10.83932 1.000 12.39910 62 VAL A CA 1
ATOM 893 C C . VAL A 1 58 ? -9.89476 5.74745 -11.09511 1.000 12.95956 62 VAL A C 1
ATOM 894 O O . VAL A 1 58 ? -9.89016 4.75982 -11.85045 1.000 12.56355 62 VAL A O 1
ATOM 907 N N . ALA A 1 59 ? -8.81493 6.19677 -10.45776 1.000 11.55096 63 ALA A N 1
ATOM 908 C CA . ALA A 1 59 ? -7.52033 5.53655 -10.48566 1.000 11.35038 63 ALA A CA 1
ATOM 909 C C . ALA A 1 59 ? -7.14090 5.03744 -9.09189 1.000 10.73835 63 ALA A C 1
ATOM 910 O O . ALA A 1 59 ? -7.34545 5.72917 -8.08926 1.000 12.91563 63 ALA A O 1
ATOM 917 N N . ALA A 1 60 ? -6.55006 3.85378 -9.01231 1.000 10.94722 64 ALA A N 1
ATOM 918 C CA . ALA A 1 60 ? -5.79811 3.49831 -7.82247 1.000 10.93017 64 ALA A CA 1
ATOM 919 C C . ALA A 1 60 ? -4.47417 4.26725 -7.82604 1.000 11.48288 64 ALA A C 1
ATOM 920 O O . ALA A 1 60 ? -3.95904 4.67259 -8.89698 1.000 12.13424 64 ALA A O 1
ATOM 927 N N . GLN A 1 61 ? -3.91403 4.46390 -6.61666 1.000 11.26069 65 GLN A N 1
ATOM 928 C CA . GLN A 1 61 ? -2.68063 5.21515 -6.44182 1.000 10.84815 65 GLN A CA 1
ATOM 929 C C . GLN A 1 61 ? -1.43478 4.36318 -6.63595 1.000 11.38581 65 GLN A C 1
ATOM 930 O O . GLN A 1 61 ? -0.33504 4.91902 -6.69622 1.000 11.69265 65 GLN A O 1
ATOM 944 N N . ASN A 1 62 ? -1.58400 3.03942 -6.71922 1.000 11.03680 66 ASN A N 1
ATOM 945 C CA . ASN A 1 62 ? -0.47163 2.10038 -6.87122 1.000 9.78417 66 ASN A CA 1
ATOM 946 C C . ASN A 1 62 ? -1.10154 0.72204 -7.01875 1.000 10.44482 66 ASN A C 1
ATOM 947 O O . ASN A 1 62 ? -2.28086 0.53585 -6.71763 1.000 11.78501 66 ASN A O 1
ATOM 958 N N . CYS A 1 63 ? -0.29364 -0.25654 -7.44105 1.000 11.30439 67 CYS A N 1
ATOM 959 C CA . CYS A 1 63 ? -0.71034 -1.65610 -7.43755 1.000 11.43305 67 CYS A CA 1
ATOM 960 C C . CYS A 1 63 ? 0.56241 -2.47830 -7.49928 1.000 11.09657 67 CYS A C 1
ATOM 961 O O . CYS A 1 63 ? 1.64815 -1.93464 -7.66838 1.000 11.58506 67 CYS A O 1
ATOM 969 N N . TYR A 1 64 ? 0.42384 -3.79643 -7.36698 1.000 11.56812 68 TYR A N 1
ATOM 970 C CA . TYR A 1 64 ? 1.54227 -4.72139 -7.51386 1.000 11.24915 68 TYR A CA 1
ATOM 971 C C . TYR A 1 64 ? 1.49695 -5.39792 -8.88550 1.000 11.11481 68 TYR A C 1
ATOM 972 O O . TYR A 1 64 ? 0.65969 -5.08971 -9.72886 1.000 12.87885 68 TYR A O 1
ATOM 990 N N . LYS A 1 65 ? 2.43956 -6.32207 -9.09234 1.000 12.72989 69 LYS A N 1
ATOM 991 C CA . LYS A 1 65 ? 2.82449 -6.77603 -10.42843 1.000 13.01788 69 LYS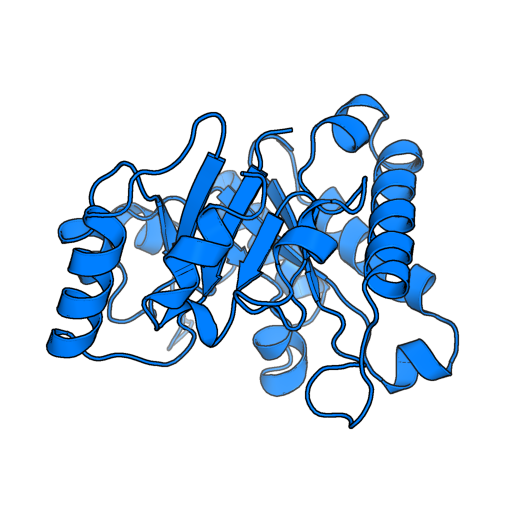 A CA 1
ATOM 992 C C . LYS A 1 65 ? 2.34824 -8.18311 -10.76092 1.000 13.13996 69 LYS A C 1
ATOM 993 O O . LYS A 1 65 ? 2.68665 -8.68506 -11.83216 1.000 12.49839 69 LYS A O 1
ATOM 1012 N N . VAL A 1 66 ? 1.56788 -8.82345 -9.88767 1.000 11.40341 70 VAL A N 1
ATOM 1013 C CA . VAL A 1 66 ? 0.91001 -10.09015 -10.15744 1.000 12.54052 70 VAL A CA 1
ATOM 1014 C C . VAL A 1 66 ? -0.52276 -9.98263 -9.66369 1.000 13.26600 70 VAL A C 1
ATOM 1015 O O . VAL A 1 66 ? -0.87389 -9.08211 -8.88974 1.000 12.05189 70 VAL A O 1
ATOM 1028 N N . THR A 1 67 ? -1.34756 -10.95262 -10.04937 1.000 12.04152 71 THR A N 1
ATOM 1029 C CA . THR A 1 67 ? -2.77948 -10.79678 -9.84510 1.000 11.18664 71 THR A CA 1
ATOM 1030 C C . THR A 1 67 ? -3.23182 -11.19042 -8.44164 1.000 11.87118 71 THR A C 1
ATOM 1031 O O . THR A 1 67 ? -4.23620 -10.66205 -7.96605 1.000 11.58441 71 THR A O 1
ATOM 1042 N N . ASN A 1 68 ? -2.48422 -12.04362 -7.76450 1.000 11.72733 72 ASN A N 1
ATOM 1043 C CA . ASN A 1 68 ? -2.76344 -12.46857 -6.39662 1.000 11.23205 72 ASN A CA 1
ATOM 1044 C C . ASN A 1 68 ? -1.44708 -12.98784 -5.83591 1.000 13.38961 72 ASN A C 1
ATOM 1045 O O . ASN A 1 68 ? -0.59085 -13.45220 -6.59674 1.000 13.23085 72 ASN A O 1
ATOM 1056 N N . GLY A 1 69 ? -1.28103 -12.94340 -4.52645 1.000 11.10259 73 GLY A N 1
ATOM 1057 C CA . GLY A 1 69 ? -0.12608 -13.57339 -3.92842 1.000 14.11135 73 GLY A CA 1
ATOM 1058 C C . GLY A 1 69 ? 0.16389 -13.07693 -2.53028 1.000 12.34563 73 GLY A C 1
ATOM 1059 O O . GLY A 1 69 ? -0.60918 -12.33278 -1.92603 1.000 11.90868 73 GLY A O 1
ATOM 1063 N N . ALA A 1 70 ? 1.30619 -13.54358 -2.03851 1.000 12.26014 74 ALA A N 1
ATOM 1064 C CA . ALA A 1 70 ? 1.73224 -13.34367 -0.65105 1.000 11.63018 74 ALA A CA 1
ATOM 1065 C C . ALA A 1 70 ? 2.44484 -12.00808 -0.51572 1.000 12.29104 74 ALA A C 1
ATOM 1066 O O . ALA A 1 70 ? 3.64996 -11.92317 -0.29870 1.000 13.27993 74 ALA A O 1
ATOM 1073 N N . PHE A 1 71 ? 1.64918 -10.94246 -0.63100 1.000 12.04348 75 PHE A N 1
ATOM 1074 C CA . PHE A 1 71 ? 2.15751 -9.56657 -0.62611 1.000 11.07178 75 PHE A CA 1
ATOM 1075 C C . PHE A 1 71 ? 1.26121 -8.72887 0.27479 1.000 11.03240 75 PHE A C 1
ATOM 1076 O O . PHE A 1 71 ? 0.45958 -7.91628 -0.17601 1.000 11.75505 75 PHE A O 1
ATOM 1093 N N . THR A 1 72 ? 1.41428 -8.96485 1.57525 1.000 11.58129 76 THR A N 1
ATOM 1094 C CA . THR A 1 72 ? 0.68417 -8.20041 2.59181 1.000 11.60879 76 THR A CA 1
ATOM 1095 C C . THR A 1 72 ? 0.81790 -6.71394 2.31431 1.000 10.54951 76 THR A C 1
ATOM 1096 O O . THR A 1 72 ? 1.91914 -6.19329 2.13622 1.000 11.90624 76 THR A O 1
ATOM 1107 N N . GLY A 1 73 ? -0.32062 -6.03371 2.28959 1.000 9.94042 77 GLY A N 1
ATOM 1108 C CA . GLY A 1 73 ? -0.38499 -4.60136 2.07730 1.000 11.82987 77 GLY A CA 1
ATOM 1109 C C . GLY A 1 73 ? -0.49591 -4.13480 0.63664 1.000 11.33514 77 GLY A C 1
ATOM 1110 O O . GLY A 1 73 ? -0.61668 -2.91686 0.40878 1.000 13.54532 77 GLY A O 1
ATOM 1114 N N . GLU A 1 74 ? -0.49466 -5.05246 -0.31819 1.000 10.38457 78 GLU A N 1
ATOM 1115 C CA . GLU A 1 74 ? -0.59460 -4.70973 -1.72778 1.000 11.50019 78 GLU A CA 1
ATOM 1116 C C . GLU A 1 74 ? -1.98884 -4.95835 -2.26779 1.000 11.53242 78 GLU A C 1
ATOM 1117 O O . GLU A 1 74 ? -2.78364 -5.69136 -1.68513 1.000 11.41726 78 GLU A O 1
ATOM 1129 N N . ILE A 1 75 ? -2.25397 -4.38203 -3.44088 1.000 10.98121 79 ILE A N 1
ATOM 1130 C CA . ILE A 1 75 ? -3.44917 -4.67122 -4.21845 1.000 10.53746 79 ILE A CA 1
ATOM 1131 C C . ILE A 1 75 ? -3.03572 -4.95427 -5.65143 1.000 10.00507 79 ILE A C 1
ATOM 1132 O O . ILE A 1 75 ? -2.03903 -4.43276 -6.14556 1.000 11.98910 79 ILE A O 1
ATOM 1148 N N . SER A 1 76 ? -3.88643 -5.68134 -6.35710 1.000 10.01329 80 SER A N 1
ATOM 1149 C CA . SER A 1 76 ? -3.60334 -6.01308 -7.74342 1.000 10.98379 80 SER A CA 1
ATOM 1150 C C . SER A 1 76 ? -4.54179 -5.30780 -8.70543 1.000 12.47798 80 SER A C 1
ATOM 1151 O O . SER A 1 76 ? -5.62947 -4.85706 -8.33461 1.000 11.80250 80 SER A O 1
ATOM 1159 N N . PRO A 1 77 ? -4.15522 -5.21679 -9.98362 1.000 11.97251 81 PRO A N 1
ATOM 1160 C CA . PRO A 1 77 ? -5.08880 -4.69937 -11.00021 1.000 11.47024 81 PRO A CA 1
ATOM 1161 C C . PRO A 1 77 ? -6.45316 -5.34593 -10.97444 1.000 11.05225 81 PRO A C 1
ATOM 1162 O O . PRO A 1 77 ? -7.45154 -4.64530 -11.17601 1.000 12.60208 81 PRO A O 1
ATOM 1173 N N . GLY A 1 78 ? -6.52524 -6.65680 -10.76164 1.000 11.83577 82 GLY A N 1
ATOM 1174 C CA . GLY A 1 78 ? -7.82255 -7.30167 -10.72345 1.000 11.70888 82 GLY A CA 1
ATOM 1175 C C . GLY A 1 78 ? -8.70299 -6.74231 -9.63172 1.000 10.80940 82 GLY A C 1
ATOM 1176 O O . GLY A 1 78 ? -9.91378 -6.60574 -9.80411 1.000 11.97826 82 GLY A O 1
ATOM 1180 N N . MET A 1 79 ? -8.10582 -6.41634 -8.48172 1.000 11.65850 83 MET A N 1
ATOM 1181 C CA . MET A 1 79 ? -8.89314 -5.82178 -7.40232 1.000 11.00370 83 MET A CA 1
ATOM 1182 C C . MET A 1 79 ? -9.34376 -4.41369 -7.75671 1.000 11.96832 83 MET A C 1
ATOM 1183 O O . MET A 1 79 ? -10.47238 -4.01514 -7.43824 1.000 11.73154 83 MET A O 1
ATOM 1197 N N . ILE A 1 80 ? -8.46886 -3.64411 -8.39609 1.000 10.39888 84 ILE A N 1
ATOM 1198 C CA . ILE A 1 80 ? -8.81242 -2.29463 -8.82051 1.000 11.12496 84 ILE A CA 1
ATOM 1199 C C . ILE A 1 80 ? -10.02031 -2.33006 -9.75484 1.000 11.57993 84 ILE A C 1
ATOM 1200 O O . ILE A 1 80 ? -10.98200 -1.55671 -9.60313 1.000 12.01152 84 ILE A O 1
ATOM 1216 N N . LYS A 1 81 ? -9.98032 -3.22144 -10.74662 1.000 12.31686 85 LYS A N 1
ATOM 1217 C CA . LYS A 1 81 ? -11.09731 -3.34418 -11.66875 1.000 13.16793 85 LYS A CA 1
ATOM 1218 C C . LYS A 1 81 ? -12.36306 -3.80107 -10.95786 1.000 13.06430 85 LYS A C 1
ATOM 1219 O O . LYS A 1 81 ? -13.45453 -3.32359 -11.26996 1.000 14.41903 85 LYS A O 1
ATOM 1238 N N . ASP A 1 82 ? -12.24106 -4.74497 -10.02060 1.000 13.23185 86 ASP A N 1
ATOM 1239 C CA . ASP A 1 82 ? -13.39081 -5.25146 -9.27564 1.000 13.08743 86 ASP A CA 1
ATOM 1240 C C . ASP A 1 82 ? -14.06877 -4.15357 -8.45665 1.000 13.44431 86 ASP A C 1
ATOM 1241 O O . ASP A 1 82 ? -15.27007 -4.24073 -8.17321 1.000 16.27340 86 ASP A O 1
ATOM 1250 N N . CYS A 1 83 ? -13.32657 -3.11643 -8.08405 1.000 13.45205 87 CYS A N 1
ATOM 1251 C CA . CYS A 1 83 ? -13.84443 -1.95739 -7.36994 1.000 13.99178 87 CYS A CA 1
ATOM 1252 C C . CYS A 1 83 ? -14.35571 -0.87370 -8.31800 1.000 15.75526 87 CYS A C 1
ATOM 1253 O O . CYS A 1 83 ? -14.76371 0.18757 -7.84142 1.000 16.65769 87 CYS A O 1
ATOM 1261 N N . GLY A 1 84 ? -14.31669 -1.10970 -9.62694 1.000 14.76749 88 GLY A N 1
ATOM 1262 C CA . GLY A 1 84 ? -14.86213 -0.20911 -10.63373 1.000 15.01255 88 GLY A CA 1
ATOM 1263 C C . GLY A 1 84 ? -13.91246 0.85451 -11.12849 1.000 16.63548 88 GLY A C 1
ATOM 1264 O O . GLY A 1 84 ? -14.33058 1.70809 -11.91105 1.000 17.08463 88 GLY A O 1
ATOM 1268 N N . ALA A 1 85 ? -12.65744 0.82912 -10.69864 1.000 14.61188 89 ALA A N 1
ATOM 1269 C CA . ALA A 1 85 ? -11.66636 1.76321 -11.18949 1.000 13.70432 89 ALA A CA 1
ATOM 1270 C C . ALA A 1 85 ? -11.07627 1.26725 -12.49780 1.000 12.87473 89 ALA A C 1
ATOM 1271 O O . ALA A 1 85 ? -11.03222 0.06151 -12.76790 1.000 13.97471 89 ALA A O 1
ATOM 1278 N N . THR A 1 86 ? -10.60302 2.21705 -13.31013 1.000 12.77010 90 THR A N 1
ATOM 1279 C CA . THR A 1 86 ? -10.12777 1.89962 -14.65467 1.000 13.46332 90 THR A CA 1
ATOM 1280 C C . THR A 1 86 ? -8.72327 2.39035 -14.93799 1.000 11.14967 90 THR A C 1
ATOM 1281 O O . THR A 1 86 ? -8.23320 2.17971 -16.05030 1.000 12.94780 90 THR A O 1
ATOM 1292 N N . TRP A 1 87 ? -8.08309 3.03590 -13.96499 1.000 11.12579 91 TRP A N 1
ATOM 1293 C CA . TRP A 1 87 ? -6.71720 3.52047 -14.06472 1.000 10.11223 91 TRP A CA 1
ATOM 1294 C C . TRP A 1 87 ? -5.91819 3.10258 -12.84394 1.000 9.68134 91 TRP A C 1
ATOM 1295 O O . TRP A 1 87 ? -6.46841 2.83997 -11.75944 1.000 11.88023 91 TRP A O 1
ATOM 1316 N N . VAL A 1 88 ? -4.59333 3.17812 -12.99442 1.000 10.17639 92 VAL A N 1
ATOM 1317 C CA . VAL A 1 88 ? -3.68272 3.14312 -11.85524 1.000 9.77929 92 VAL A CA 1
ATOM 1318 C C . VAL A 1 88 ? -2.52337 4.09175 -12.13443 1.000 10.62613 92 VAL A C 1
ATOM 1319 O O . VAL A 1 88 ? -2.04685 4.20270 -13.26898 1.000 12.66530 92 VAL A O 1
ATOM 1332 N N . VAL A 1 89 ? -2.09952 4.80127 -11.08516 1.000 10.02798 93 VAL A N 1
ATOM 1333 C CA . VAL A 1 89 ? -0.88204 5.61202 -11.07237 1.000 10.57219 93 VAL A CA 1
ATOM 1334 C C . VAL A 1 89 ? 0.27359 4.68992 -10.72508 1.000 10.17983 93 VAL A C 1
ATOM 1335 O O . VAL A 1 89 ? 0.23857 4.03635 -9.67749 1.000 11.27860 93 VAL A O 1
ATOM 1348 N N . LEU A 1 90 ? 1.32344 4.69153 -11.55570 1.000 11.03279 94 LEU A N 1
ATOM 1349 C CA . LEU A 1 90 ? 2.49860 3.85673 -11.31703 1.000 10.53120 94 LEU A CA 1
ATOM 1350 C C . LEU A 1 90 ? 3.74771 4.70725 -11.41205 1.000 11.78682 94 LEU A C 1
ATOM 1351 O O . LEU A 1 90 ? 3.83324 5.60292 -12.25846 1.000 11.89539 94 LEU A O 1
ATOM 1367 N N . GLY A 1 91 ? 4.71991 4.41395 -10.56042 1.000 11.67015 95 GLY A N 1
ATOM 1368 C CA . GLY A 1 91 ? 5.97887 5.12191 -10.58901 1.000 11.68411 95 GLY A CA 1
ATOM 1369 C C . GLY A 1 91 ? 5.94432 6.48965 -9.95723 1.000 11.50483 95 GLY A C 1
ATOM 1370 O O . GLY A 1 91 ? 6.88696 7.26467 -10.14897 1.000 12.03556 95 GLY A O 1
ATOM 1374 N N . HIS A 1 92 ? 4.89243 6.81790 -9.21553 1.000 12.15632 96 HIS A N 1
ATOM 1375 C CA . HIS A 1 92 ? 4.84806 8.12341 -8.57434 1.000 11.70078 96 HIS A CA 1
ATOM 1376 C C . HIS A 1 92 ? 6.13060 8.36006 -7.77928 1.000 11.39240 96 HIS A C 1
ATOM 1377 O O . HIS A 1 92 ? 6.67896 7.44600 -7.14930 1.000 12.71888 96 HIS A O 1
ATOM 1391 N N . SER A 1 93 ? 6.56898 9.61831 -7.76256 1.000 11.62253 97 SER A N 1
ATOM 1392 C CA . SER A 1 93 ? 7.79849 9.99710 -7.07502 1.000 13.06496 97 SER A CA 1
ATOM 1393 C C . SER A 1 93 ? 7.80913 9.54096 -5.61761 1.000 12.02907 97 SER A C 1
ATOM 1394 O O . SER A 1 93 ? 8.85400 9.16862 -5.09542 1.000 11.85894 97 SER A O 1
ATOM 1402 N N . GLU A 1 94 ? 6.66948 9.57429 -4.93707 1.000 11.98803 98 GLU A N 1
ATOM 1403 C CA . GLU A 1 94 ? 6.65407 9.11410 -3.54587 1.000 11.31865 98 GLU A CA 1
ATOM 1404 C C . GLU A 1 94 ? 6.90959 7.62082 -3.45504 1.000 10.81890 98 GLU A C 1
ATOM 1405 O O . GLU A 1 94 ? 7.62816 7.15892 -2.55979 1.000 13.05456 98 GLU A O 1
ATOM 1417 N N . ARG A 1 95 ? 6.37979 6.84113 -4.40548 1.000 11.98422 99 ARG A N 1
ATOM 1418 C CA . ARG A 1 95 ? 6.69517 5.41621 -4.39760 1.000 10.87249 99 ARG A CA 1
ATOM 1419 C C . ARG A 1 95 ? 8.17924 5.17383 -4.67626 1.000 12.23465 99 ARG A C 1
ATOM 1420 O O . ARG A 1 95 ? 8.78876 4.29079 -4.05568 1.000 12.59020 99 ARG A O 1
ATOM 1441 N N . ARG A 1 96 ? 8.75677 5.90060 -5.64139 1.000 12.77511 100 ARG A N 1
ATOM 1442 C CA . ARG A 1 96 ? 10.15973 5.70591 -5.99117 1.000 13.11276 100 ARG A CA 1
ATOM 1443 C C . ARG A 1 96 ? 11.09583 6.15848 -4.88771 1.000 12.42715 100 ARG A C 1
ATOM 1444 O O . ARG A 1 96 ? 12.08041 5.48228 -4.59200 1.000 15.18413 100 ARG A O 1
ATOM 1465 N N . HIS A 1 97 ? 10.83301 7.32548 -4.30542 1.000 13.28718 101 HIS A N 1
ATOM 1466 C CA . HIS A 1 97 ? 11.81732 8.02225 -3.49770 1.000 15.30365 101 HIS A CA 1
ATOM 1467 C C . HIS A 1 97 ? 11.52146 8.04856 -2.01387 1.000 14.72440 101 HIS A C 1
ATOM 1468 O O . HIS A 1 97 ? 12.43714 8.32589 -1.24276 1.000 19.59413 101 HIS A O 1
ATOM 1482 N N . VAL A 1 98 ? 10.29136 7.81981 -1.58913 1.000 15.10726 102 VAL A N 1
ATOM 1483 C CA . VAL A 1 98 ? 10.01026 7.57218 -0.18638 1.000 13.81543 102 VAL A CA 1
ATOM 1484 C C . VAL A 1 98 ? 9.96870 6.07996 0.10036 1.000 13.98594 102 VAL A C 1
ATOM 1485 O O . VAL A 1 98 ? 10.47897 5.62853 1.12905 1.000 15.26064 102 VAL A O 1
ATOM 1498 N N . PHE A 1 99 ? 9.38864 5.29991 -0.81431 1.000 12.68107 103 PHE A N 1
ATOM 1499 C CA . PHE A 1 99 ? 9.17580 3.87442 -0.59095 1.000 12.56302 103 PHE A CA 1
ATOM 1500 C C . PHE A 1 99 ? 10.07758 2.96541 -1.40139 1.000 14.37540 103 PHE A C 1
ATOM 1501 O O . PHE A 1 99 ? 9.90253 1.73357 -1.33675 1.000 16.46948 103 PHE A O 1
ATOM 1518 N N . GLY A 1 100 ? 11.03161 3.51631 -2.14708 1.000 13.99342 104 GLY A N 1
ATOM 1519 C CA . GLY A 1 100 ? 12.11097 2.71622 -2.70991 1.000 17.58078 104 GLY A CA 1
ATOM 1520 C C . GLY A 1 100 ? 11.79344 1.84810 -3.91764 1.000 15.05326 104 GLY A C 1
ATOM 1521 O O . GLY A 1 100 ? 12.56796 0.93010 -4.21700 1.000 19.88357 104 GLY A O 1
ATOM 1525 N N . GLU A 1 101 ? 10.69221 2.10089 -4.62144 1.000 12.62104 105 GLU A N 1
ATOM 1526 C CA . GLU A 1 101 ? 10.33631 1.25603 -5.76457 1.000 13.79831 105 GLU A CA 1
ATOM 1527 C C . GLU A 1 101 ? 11.31244 1.47204 -6.92151 1.000 14.84997 105 GLU A C 1
ATOM 1528 O O . GLU A 1 101 ? 11.52331 2.60814 -7.35256 1.000 16.00813 105 GLU A O 1
ATOM 1540 N N . SER A 1 102 ? 11.87990 0.37576 -7.44745 1.000 15.97423 106 SER A N 1
ATOM 1541 C CA . SER A 1 102 ? 12.88381 0.45009 -8.50844 1.000 16.42496 106 SER A CA 1
ATOM 1542 C C . SER A 1 102 ? 12.23593 0.56070 -9.89307 1.000 14.74388 106 SER A C 1
ATOM 1543 O O . SER A 1 102 ? 11.06509 0.22542 -10.07504 1.000 14.52613 106 SER A O 1
ATOM 1551 N N . ASP A 1 103 ? 13.02340 1.04925 -10.87974 1.000 16.52037 107 ASP A N 1
ATOM 1552 C CA . ASP A 1 103 ? 12.55601 1.04854 -12.27357 1.000 20.07447 107 ASP A CA 1
ATOM 1553 C C . ASP A 1 103 ? 12.13443 -0.33821 -12.71295 1.000 15.70242 107 ASP A C 1
ATOM 1554 O O . ASP A 1 103 ? 11.12024 -0.50359 -13.39722 1.000 18.54459 107 ASP A O 1
ATOM 1563 N N . GLU A 1 104 ? 12.90529 -1.35871 -12.34371 1.000 16.01561 108 GLU A N 1
ATOM 1564 C CA . GLU A 1 104 ? 12.55733 -2.70566 -12.75946 1.000 15.97534 108 GLU A CA 1
ATOM 1565 C C . GLU A 1 104 ? 11.16169 -3.07874 -12.26969 1.000 14.40947 108 GLU A C 1
ATOM 1566 O O . GLU A 1 104 ? 10.33599 -3.58293 -13.03694 1.000 16.91279 108 GLU A O 1
ATOM 1578 N N . LEU A 1 105 ? 10.86577 -2.79952 -10.98613 1.000 13.59092 109 LEU A N 1
ATOM 1579 C CA . LEU A 1 105 ? 9.55747 -3.12952 -10.43766 1.000 13.91169 109 LEU A CA 1
ATOM 1580 C C . LEU A 1 105 ? 8.46810 -2.32645 -11.13093 1.000 13.11774 109 LEU A C 1
ATOM 1581 O O . LEU A 1 105 ? 7.40619 -2.85795 -11.45930 1.000 14.46856 109 LEU A O 1
ATOM 1597 N N . ILE A 1 106 ? 8.71417 -1.04738 -11.36879 1.000 13.70602 110 ILE A N 1
ATOM 1598 C CA . ILE A 1 106 ? 7.71095 -0.20846 -12.02071 1.000 12.97451 110 ILE A CA 1
ATOM 1599 C C . ILE A 1 106 ? 7.37288 -0.73997 -13.39666 1.000 12.91315 110 ILE A C 1
ATOM 1600 O O . ILE A 1 106 ? 6.19419 -0.81750 -13.77521 1.000 13.41211 110 ILE A O 1
ATOM 1616 N N . GLY A 1 107 ? 8.38914 -1.13322 -14.15712 1.000 13.16383 111 GLY A N 1
ATOM 1617 C CA . GLY A 1 107 ? 8.12755 -1.70795 -15.47448 1.000 12.91450 111 GLY A CA 1
ATOM 1618 C C . GLY A 1 107 ? 7.27925 -2.96915 -15.39987 1.000 12.58682 111 GLY A C 1
ATOM 1619 O O . GLY A 1 107 ? 6.36876 -3.18370 -16.21710 1.000 12.91336 111 GLY A O 1
ATOM 1623 N N . GLN A 1 108 ? 7.54870 -3.81625 -14.40922 1.000 12.52453 112 GLN A N 1
ATOM 1624 C CA . GLN A 1 108 ? 6.76354 -5.02759 -14.25213 1.000 13.63136 112 GLN A CA 1
ATOM 1625 C C . GLN A 1 108 ? 5.32705 -4.69477 -13.86594 1.000 11.96232 112 GLN A C 1
ATOM 1626 O O . GLN A 1 108 ? 4.37883 -5.34709 -14.31840 1.000 12.57301 112 GLN A O 1
ATOM 1640 N N . LYS A 1 109 ? 5.14248 -3.69447 -13.00779 1.000 11.27544 113 LYS A N 1
ATOM 1641 C CA . LYS A 1 109 ? 3.78921 -3.27021 -12.66801 1.000 11.04056 113 LYS A CA 1
ATOM 1642 C C . LYS A 1 109 ? 3.06094 -2.72926 -13.88354 1.000 12.21481 113 LYS A C 1
ATOM 1643 O O . LYS A 1 109 ? 1.87984 -3.03122 -14.07090 1.000 11.90257 113 LYS A O 1
ATOM 1662 N N . VAL A 1 110 ? 3.73576 -1.91155 -14.69629 1.000 11.81866 114 VAL A N 1
ATOM 1663 C CA . VAL A 1 110 ? 3.11567 -1.35257 -15.89692 1.000 11.57586 114 VAL A CA 1
ATOM 1664 C C . VAL A 1 110 ? 2.63169 -2.47266 -16.80779 1.000 12.18372 114 VAL A C 1
ATOM 1665 O O . VAL A 1 110 ? 1.48707 -2.46343 -17.28646 1.000 11.84188 114 VAL A O 1
ATOM 1678 N N . ALA A 1 111 ? 3.48955 -3.47230 -17.03895 1.000 12.62544 115 ALA A N 1
ATOM 1679 C CA . ALA A 1 111 ? 3.11085 -4.56257 -17.92661 1.000 13.30161 115 ALA A CA 1
ATOM 1680 C C . ALA A 1 111 ? 1.86896 -5.27470 -17.41200 1.000 12.04650 115 ALA A C 1
ATOM 1681 O O . ALA A 1 111 ? 0.96421 -5.61792 -18.18989 1.000 12.67952 115 ALA A O 1
ATOM 1688 N N . HIS A 1 112 ? 1.83384 -5.55520 -16.10871 1.000 11.73950 116 HIS A N 1
ATOM 1689 C CA . HIS A 1 112 ? 0.71897 -6.31520 -15.56022 1.000 11.22223 116 HIS A CA 1
ATOM 1690 C C . HIS A 1 112 ? -0.55741 -5.49144 -15.55073 1.000 11.34311 116 HIS A C 1
ATOM 1691 O O . HIS A 1 112 ? -1.62261 -5.98232 -15.93363 1.000 12.75794 116 HIS A O 1
ATOM 1705 N N . ALA A 1 113 ? -0.47330 -4.24533 -15.09378 1.000 10.90517 117 ALA A N 1
ATOM 1706 C CA . ALA A 1 113 ? -1.67575 -3.42402 -15.05541 1.000 10.83831 117 ALA A CA 1
ATOM 1707 C C . ALA A 1 113 ? -2.26844 -3.23746 -16.45217 1.000 10.52659 117 ALA A C 1
ATOM 1708 O O . ALA A 1 113 ? -3.49883 -3.31543 -16.62908 1.000 11.87233 117 ALA A O 1
ATOM 1715 N N . LEU A 1 114 ? -1.41741 -2.95970 -17.44913 1.000 11.30941 118 LEU A N 1
ATOM 1716 C CA . LEU A 1 114 ? -1.93646 -2.80248 -18.80786 1.000 11.88498 118 LEU A CA 1
ATOM 1717 C C . LEU A 1 114 ? -2.53004 -4.11781 -19.31906 1.000 11.98284 118 LEU A C 1
ATOM 1718 O O . LEU A 1 114 ? -3.58443 -4.12133 -19.96106 1.000 13.05952 118 LEU A O 1
ATOM 1734 N N . ALA A 1 115 ? -1.86505 -5.24351 -19.07024 1.000 12.31503 119 ALA A N 1
ATOM 1735 C CA . ALA A 1 115 ? -2.38320 -6.51959 -19.55199 1.000 12.28870 119 ALA A CA 1
ATOM 1736 C C . ALA A 1 115 ? -3.75325 -6.81513 -18.98429 1.000 12.59601 119 ALA A C 1
ATOM 1737 O O . ALA A 1 115 ? -4.58451 -7.44459 -19.64275 1.000 12.82144 119 ALA A O 1
ATOM 1744 N N . GLU A 1 116 ? -3.99840 -6.36559 -17.76365 1.000 11.83561 120 GLU A N 1
ATOM 1745 C CA . GLU A 1 116 ? -5.25520 -6.57169 -17.08267 1.000 13.35854 120 GLU A CA 1
ATOM 1746 C C . GLU A 1 116 ? -6.31396 -5.56057 -17.46404 1.000 14.57433 120 GLU A C 1
ATOM 1747 O O . GLU A 1 116 ? -7.43733 -5.66555 -16.96448 1.000 17.41323 120 GLU A O 1
ATOM 1759 N N . GLY A 1 117 ? -6.02242 -4.63824 -18.38691 1.000 13.32275 121 GLY A N 1
ATOM 1760 C CA . GLY A 1 117 ? -7.03573 -3.74761 -18.91130 1.000 13.71612 121 GLY A CA 1
ATOM 1761 C C . GLY A 1 117 ? -7.11201 -2.37561 -18.30021 1.000 14.67252 121 GLY A C 1
ATOM 1762 O O . GLY A 1 117 ? -8.00125 -1.60539 -18.67154 1.000 16.65397 121 GLY A O 1
ATOM 1766 N N . LEU A 1 118 ? -6.25199 -2.05050 -17.35683 1.000 12.10016 122 LEU A N 1
ATOM 1767 C CA . LEU A 1 118 ? -6.27227 -0.72186 -16.78294 1.000 11.86420 122 LEU A CA 1
ATOM 1768 C C . LEU A 1 118 ? -5.53348 0.24358 -17.69832 1.000 11.68164 122 LEU A C 1
ATOM 1769 O O . LEU A 1 118 ? -4.63515 -0.13190 -18.44788 1.000 13.62305 122 LEU A O 1
ATOM 1785 N N . GLY A 1 119 ? -5.93054 1.50483 -17.63069 1.000 10.54863 123 GLY A N 1
ATOM 1786 C CA . GLY A 1 119 ? -5.05642 2.58059 -18.04256 1.000 11.33506 123 GLY A CA 1
ATOM 1787 C C . GLY A 1 119 ? -4.00424 2.85545 -16.99823 1.000 12.29809 123 GLY A C 1
ATOM 1788 O O . GLY A 1 119 ? -4.21659 2.63329 -15.81013 1.000 12.27077 123 GLY A O 1
ATOM 1792 N N . VAL A 1 120 ? -2.84975 3.35253 -17.43570 1.000 11.93718 124 VAL A N 1
ATOM 1793 C CA . VAL A 1 120 ? -1.76205 3.68178 -16.51962 1.000 11.89109 124 VAL A CA 1
ATOM 1794 C C . VAL A 1 120 ? -1.36180 5.14303 -16.69767 1.000 12.28774 124 VAL A C 1
ATOM 1795 O O . VAL A 1 120 ? -1.05555 5.58813 -17.81402 1.000 12.14888 124 VAL A O 1
ATOM 1808 N N . ILE A 1 121 ? -1.31421 5.87908 -15.58418 1.000 10.95908 125 ILE A N 1
ATOM 1809 C CA . ILE A 1 121 ? -0.62931 7.16745 -15.49667 1.000 12.10965 125 ILE A CA 1
ATOM 1810 C C . ILE A 1 121 ? 0.76318 6.83153 -14.98550 1.000 12.16640 125 ILE A C 1
ATOM 1811 O O . ILE A 1 121 ? 0.94176 6.51003 -13.79672 1.000 11.78888 125 ILE A O 1
ATOM 1827 N N . ALA A 1 122 ? 1.73312 6.84466 -15.89152 1.000 11.85560 126 ALA A N 1
ATOM 1828 C CA . ALA A 1 122 ? 3.09352 6.41073 -15.60139 1.000 12.25394 126 ALA A CA 1
ATOM 1829 C C . ALA A 1 122 ? 3.93920 7.65251 -15.32370 1.000 11.59400 126 ALA A C 1
ATOM 1830 O O . ALA A 1 122 ? 4.10114 8.52195 -16.19130 1.000 12.42908 126 ALA A O 1
ATOM 1837 N N . CYS A 1 123 ? 4.50915 7.71684 -14.12468 1.000 11.12593 127 CYS A N 1
ATOM 1838 C CA . CYS A 1 123 ? 5.21777 8.89571 -13.64359 1.000 11.06502 127 CYS A CA 1
ATOM 1839 C C . CYS A 1 123 ? 6.71282 8.72295 -13.76191 1.000 12.23680 127 CYS A C 1
ATOM 1840 O O . CYS A 1 123 ? 7.24542 7.64323 -13.46631 1.000 12.85014 127 CYS A O 1
ATOM 1848 N N . ILE A 1 124 ? 7.37413 9.80898 -14.17535 1.000 11.80203 128 ILE A N 1
ATOM 1849 C CA . ILE A 1 124 ? 8.82075 9.87444 -14.32931 1.000 11.96999 128 ILE A CA 1
ATOM 1850 C C . ILE A 1 124 ? 9.28192 11.21301 -13.78060 1.000 12.28326 128 ILE A C 1
ATOM 1851 O O . ILE A 1 124 ? 8.49917 12.14530 -13.61662 1.000 15.07251 128 ILE A O 1
ATOM 1867 N N . GLY A 1 125 ? 10.56805 11.30767 -13.51991 1.000 12.91631 129 GLY A N 1
ATOM 1868 C CA . GLY A 1 125 ? 11.10984 12.58926 -13.08693 1.000 13.79527 129 GLY A CA 1
ATOM 1869 C C . GLY A 1 125 ? 12.45175 12.44882 -12.40070 1.000 12.88255 129 GLY A C 1
ATOM 1870 O O . GLY A 1 125 ? 12.71986 11.42544 -11.76727 1.000 13.16623 129 GLY A O 1
ATOM 1874 N N . GLU A 1 126 ? 13.27833 13.48326 -12.46782 1.000 13.16609 130 GLU A N 1
ATOM 1875 C CA . GLU A 1 126 ? 14.62059 13.44157 -11.90930 1.000 13.67030 130 GLU A CA 1
ATOM 1876 C C . GLU A 1 126 ? 14.65264 14.16973 -10.56736 1.000 13.54113 130 GLU A C 1
ATOM 1877 O O . GLU A 1 126 ? 13.94383 15.15291 -10.34746 1.000 13.56415 130 GLU A O 1
ATOM 1889 N N . LYS A 1 127 ? 15.49042 13.66410 -9.67576 1.000 13.28925 131 LYS A N 1
ATOM 1890 C CA . LYS A 1 127 ? 15.70034 14.23155 -8.35498 1.000 15.32399 131 LYS A CA 1
ATOM 1891 C C . LYS A 1 127 ? 16.64113 15.42743 -8.40866 1.000 14.72871 131 LYS A C 1
ATOM 1892 O O . LYS A 1 127 ? 17.30980 15.68975 -9.40456 1.000 15.11019 131 LYS A O 1
ATOM 1911 N N . LEU A 1 128 ? 16.74945 16.10010 -7.26233 1.000 17.92556 132 LEU A N 1
ATOM 1912 C CA . LEU A 1 128 ? 17.66957 17.21104 -7.07643 1.000 19.28696 132 LEU A CA 1
ATOM 1913 C C . LEU A 1 128 ? 19.08010 16.89610 -7.55545 1.000 20.20882 132 LEU A C 1
ATOM 1914 O O . LEU A 1 128 ? 19.66353 17.64874 -8.33780 1.000 18.48014 132 LEU A O 1
ATOM 1930 N N . ASP A 1 129 ? 19.67619 15.81893 -7.04558 1.000 18.83583 133 ASP A N 1
ATOM 1931 C CA . ASP A 1 129 ? 21.07463 15.57469 -7.37702 1.000 18.73006 133 ASP A CA 1
ATOM 1932 C C . ASP A 1 129 ? 21.23812 15.24838 -8.85273 1.000 16.24549 133 ASP A C 1
ATOM 1933 O O . ASP A 1 129 ? 22.25170 15.60055 -9.46362 1.000 18.75968 133 ASP A O 1
ATOM 1942 N N . GLU A 1 130 ? 20.23011 14.64588 -9.45783 1.000 16.02594 134 GLU A N 1
ATOM 1943 C CA . GLU A 1 130 ? 20.28892 14.33591 -10.87635 1.000 16.10491 134 GLU A CA 1
ATOM 1944 C C . GLU A 1 130 ? 20.19040 15.60704 -11.71346 1.000 14.71287 134 GLU A C 1
ATOM 1945 O O . GLU A 1 130 ? 20.95359 15.78686 -12.67084 1.000 16.68123 134 GLU A O 1
ATOM 1957 N N . ARG A 1 131 ? 19.26505 16.50755 -11.34852 1.000 15.90187 135 ARG A N 1
ATOM 1958 C CA . ARG A 1 131 ? 19.19152 17.80484 -12.00752 1.000 18.26990 135 ARG A CA 1
ATOM 1959 C C . ARG A 1 131 ? 20.52929 18.53466 -11.91482 1.000 19.18753 135 ARG A C 1
ATOM 1960 O O . ARG A 1 131 ? 21.05976 19.02436 -12.92244 1.000 19.96898 135 ARG A O 1
ATOM 1981 N N . GLU A 1 132 ? 21.09824 18.61692 -10.70461 1.000 19.12220 136 GLU A N 1
ATOM 1982 C CA . GLU A 1 132 ? 22.33762 19.37214 -10.54667 1.000 17.85224 136 GLU A CA 1
ATOM 1983 C C . GLU A 1 132 ? 23.48138 18.75741 -11.33966 1.000 16.49955 136 GLU A C 1
ATOM 1984 O O . GLU A 1 132 ? 24.38978 19.47878 -11.76207 1.000 17.65396 136 GLU A O 1
ATOM 1996 N N . ALA A 1 133 ? 23.47995 17.43731 -11.52211 1.000 17.46195 137 ALA A N 1
ATOM 1997 C CA . ALA A 1 133 ? 24.54215 16.77521 -12.25742 1.000 18.61010 137 ALA A CA 1
ATOM 1998 C C . ALA A 1 133 ? 24.35552 16.87058 -13.76243 1.000 17.70578 137 ALA A C 1
ATOM 1999 O O . ALA A 1 133 ? 25.19708 16.37107 -14.51674 1.000 18.55207 137 ALA A O 1
ATOM 2006 N N . GLY A 1 134 ? 23.26587 17.48108 -14.22466 1.000 18.16218 138 GLY A N 1
ATOM 2007 C CA . GLY A 1 134 ? 23.03485 17.68631 -15.63656 1.000 18.56043 138 GLY A CA 1
ATOM 2008 C C . GLY A 1 134 ? 22.46408 16.48943 -16.35409 1.000 18.18087 138 GLY A C 1
ATOM 2009 O O . GLY A 1 134 ? 22.55456 16.40769 -17.58602 1.000 20.51200 138 GLY A O 1
ATOM 2013 N N . ILE A 1 135 ? 21.90047 15.53202 -15.62057 1.000 15.63211 139 ILE A N 1
ATOM 2014 C CA . ILE A 1 135 ? 21.48262 14.27193 -16.21908 1.000 14.70451 139 ILE A CA 1
ATOM 2015 C C . ILE A 1 135 ? 19.96515 14.10997 -16.25453 1.000 13.30443 139 ILE A C 1
ATOM 2016 O O . ILE A 1 135 ? 19.45491 12.98278 -16.30959 1.000 16.27154 139 ILE A O 1
ATOM 2032 N N . THR A 1 136 ? 19.24172 15.23088 -16.29007 1.000 14.96714 140 THR A N 1
ATOM 2033 C CA . THR A 1 136 ? 17.79116 15.18326 -16.47826 1.000 14.39215 140 THR A CA 1
ATOM 2034 C C . THR A 1 136 ? 17.38617 14.24375 -17.60455 1.000 15.88468 140 THR A C 1
ATOM 2035 O O . THR A 1 136 ? 16.54691 13.34693 -17.42672 1.000 15.93093 140 THR A O 1
ATOM 2046 N N . GLU A 1 137 ? 17.94065 14.47077 -18.79556 1.000 16.07080 141 GLU A N 1
ATOM 2047 C CA . GLU A 1 137 ? 17.52232 13.69034 -19.96098 1.000 16.28920 141 GLU A CA 1
ATOM 2048 C C . GLU A 1 137 ? 17.86762 12.22115 -19.77820 1.000 16.43373 141 GLU A C 1
ATOM 2049 O O . GLU A 1 137 ? 17.02421 11.33858 -19.97609 1.000 16.41278 141 GLU A O 1
ATOM 2061 N N . LYS A 1 138 ? 19.08584 11.93604 -19.34064 1.000 18.26622 142 LYS A N 1
ATOM 2062 C CA . LYS A 1 138 ? 19.46432 10.54385 -19.15477 1.000 18.02627 142 LYS A CA 1
ATOM 2063 C C . LYS A 1 138 ? 18.51126 9.84378 -18.19680 1.000 16.80063 142 LYS A C 1
ATOM 2064 O O . LYS A 1 138 ? 18.08635 8.71268 -18.45784 1.000 17.29201 142 LYS A O 1
ATOM 2083 N N . VAL A 1 139 ? 18.12813 10.51073 -17.10927 1.000 15.27480 143 VAL A N 1
ATOM 2084 C CA . VAL A 1 139 ? 17.26825 9.87622 -16.12083 1.000 14.05025 143 VAL A CA 1
ATOM 2085 C C . VAL A 1 139 ? 15.87034 9.66478 -16.68576 1.000 13.20392 143 VAL A C 1
ATOM 2086 O O . VAL A 1 139 ? 15.31943 8.56473 -16.61896 1.000 15.27495 143 VAL A O 1
ATOM 2099 N N . VAL A 1 140 ? 15.24983 10.72616 -17.18663 1.000 13.76963 144 VAL A N 1
ATOM 2100 C CA . VAL A 1 140 ? 13.85750 10.57864 -17.57521 1.000 13.75083 144 VAL A CA 1
ATOM 2101 C C . VAL A 1 140 ? 13.74430 9.73086 -18.83518 1.000 15.26761 144 VAL A C 1
ATOM 2102 O O . VAL A 1 140 ? 12.74290 9.04461 -19.02673 1.000 14.43545 144 VAL A O 1
ATOM 2115 N N . PHE A 1 141 ? 14.76269 9.73141 -19.70622 1.000 13.68005 145 PHE A N 1
ATOM 2116 C CA . PHE A 1 141 ? 14.70546 8.85391 -20.87327 1.000 15.63690 145 PHE A CA 1
ATOM 2117 C C . PHE A 1 141 ? 14.81809 7.40245 -20.45365 1.000 15.55579 145 PHE A C 1
ATOM 2118 O O . PHE A 1 141 ? 14.12604 6.54088 -20.99752 1.000 16.71836 145 PHE A O 1
ATOM 2135 N N . GLU A 1 142 ? 15.67749 7.09206 -19.48773 1.000 15.01607 146 GLU A N 1
ATOM 2136 C CA . GLU A 1 142 ? 15.76206 5.71213 -19.04185 1.000 15.66950 146 GLU A CA 1
ATOM 2137 C C . GLU A 1 142 ? 14.46610 5.27981 -18.35479 1.000 14.37706 146 GLU A C 1
ATOM 2138 O O . GLU A 1 142 ? 14.01574 4.14216 -18.52797 1.000 16.21235 146 GLU A O 1
ATOM 2150 N N . GLN A 1 143 ? 13.85042 6.16067 -17.55467 1.000 14.56605 147 GLN A N 1
ATOM 2151 C CA . GLN A 1 143 ? 12.58748 5.80537 -16.92217 1.000 15.19674 147 GLN A CA 1
ATOM 2152 C C . GLN A 1 143 ? 11.51325 5.57592 -17.96517 1.000 14.07669 147 GLN A C 1
ATOM 2153 O O . GLN A 1 143 ? 10.70786 4.64855 -17.85164 1.000 15.18870 147 GLN A O 1
ATOM 2167 N N . THR A 1 144 ? 11.46937 6.43622 -18.97626 1.000 13.85082 148 THR A N 1
ATOM 2168 C CA . THR A 1 144 ? 10.46305 6.30287 -20.02152 1.000 15.26424 148 THR A CA 1
ATOM 2169 C C . THR A 1 144 ? 10.71275 5.06574 -20.86560 1.000 14.76144 148 THR A C 1
ATOM 2170 O O . THR A 1 144 ? 9.75972 4.39961 -21.27263 1.000 16.00895 148 THR A O 1
ATOM 2181 N N . LYS A 1 145 ? 11.97053 4.70876 -21.07939 1.000 14.81465 149 LYS A N 1
ATOM 2182 C CA . LYS A 1 145 ? 12.27916 3.49228 -21.81326 1.000 16.50695 149 LYS A CA 1
ATOM 2183 C C . LYS A 1 145 ? 11.75770 2.27280 -21.07088 1.000 15.94056 149 LYS A C 1
ATOM 2184 O O . LYS A 1 145 ? 11.21093 1.35269 -21.68358 1.000 17.02837 149 LYS A O 1
ATOM 2203 N N . VAL A 1 146 ? 11.95374 2.22431 -19.74936 1.000 15.71237 150 VAL A N 1
ATOM 2204 C CA . VAL A 1 146 ? 11.44617 1.08038 -18.99604 1.000 15.63423 150 VAL A CA 1
ATOM 2205 C C . VAL A 1 146 ? 9.93810 0.96867 -19.13568 1.000 15.37852 150 VAL A C 1
ATOM 2206 O O . VAL A 1 146 ? 9.39124 -0.12877 -19.29795 1.000 18.13669 150 VAL A O 1
ATOM 2219 N N . ILE A 1 147 ? 9.24164 2.09911 -19.05066 1.000 16.14052 151 ILE A N 1
ATOM 2220 C CA . ILE A 1 147 ? 7.79797 2.11654 -19.25482 1.000 17.02157 151 ILE A CA 1
ATOM 2221 C C . ILE A 1 147 ? 7.46021 1.63917 -20.66461 1.000 16.38251 151 ILE A C 1
ATOM 2222 O O . ILE A 1 147 ? 6.66429 0.71510 -20.85179 1.000 16.64901 151 ILE A O 1
ATOM 2238 N N . ALA A 1 148 ? 8.08354 2.25359 -21.67486 1.000 16.83353 152 ALA A N 1
ATOM 2239 C CA . ALA A 1 148 ? 7.76634 1.93840 -23.06988 1.000 19.84221 152 ALA A CA 1
ATOM 2240 C C . ALA A 1 148 ? 8.00955 0.46736 -23.40474 1.000 18.22945 152 ALA A C 1
ATOM 2241 O O . ALA A 1 148 ? 7.27492 -0.12354 -24.21411 1.000 17.72813 152 ALA A O 1
ATOM 2248 N N . ASP A 1 149 ? 9.02781 -0.13830 -22.81078 1.000 18.14165 153 ASP A N 1
ATOM 2249 C CA . ASP A 1 149 ? 9.33080 -1.54929 -23.00764 1.000 20.37209 153 ASP A CA 1
ATOM 2250 C C . ASP A 1 149 ? 8.24845 -2.46291 -22.46343 1.000 20.05352 153 ASP A C 1
ATOM 2251 O O . ASP A 1 149 ? 8.28385 -3.67559 -22.73321 1.000 20.67056 153 ASP A O 1
ATOM 2260 N N . ASN A 1 150 ? 7.31137 -1.91110 -21.69202 1.000 17.58309 154 ASN A N 1
ATOM 2261 C CA . ASN A 1 150 ? 6.24824 -2.68626 -21.06832 1.000 18.48050 154 ASN A CA 1
ATOM 2262 C C . ASN A 1 150 ? 4.87816 -2.23793 -21.53497 1.000 17.42436 154 ASN A C 1
ATOM 2263 O O . ASN A 1 150 ? 3.87984 -2.58733 -20.91026 1.000 18.59253 154 ASN A O 1
ATOM 2274 N N . VAL A 1 151 ? 4.80450 -1.51921 -22.65902 1.000 18.24751 155 VAL A N 1
ATOM 2275 C CA . VAL A 1 151 ? 3.54611 -1.01983 -23.19601 1.000 18.21049 155 VAL A CA 1
ATOM 2276 C C . VAL A 1 151 ? 3.28557 -1.70805 -24.52544 1.000 17.46972 155 VAL A C 1
ATOM 2277 O O . VAL A 1 151 ? 4.12306 -1.65565 -25.42755 1.000 16.31037 155 VAL A O 1
ATOM 2290 N N . LYS A 1 152 ? 2.12096 -2.34847 -24.64754 1.000 21.65882 156 LYS A N 1
ATOM 2291 C CA . LYS A 1 152 ? 1.68451 -2.92421 -25.92119 1.000 23.20357 156 LYS A CA 1
ATOM 2292 C C . LYS A 1 152 ? 0.74010 -2.00914 -26.67896 1.000 22.07026 156 LYS A C 1
ATOM 2293 O O . LYS A 1 152 ? 0.63678 -2.10085 -27.90985 1.000 28.06571 156 LYS A O 1
ATOM 2312 N N . ASP A 1 153 ? 0.03234 -1.14440 -25.95567 1.000 22.74653 157 ASP A N 1
ATOM 2313 C CA . ASP A 1 153 ? -1.03750 -0.31427 -26.49016 1.000 23.26952 157 ASP A CA 1
ATOM 2314 C C . ASP A 1 153 ? -0.90699 1.06794 -25.85014 1.000 21.41231 157 ASP A C 1
ATOM 2315 O O . ASP A 1 153 ? -1.31522 1.28028 -24.70475 1.000 15.79999 157 ASP A O 1
ATOM 2324 N N . TRP A 1 154 ? -0.33161 2.01977 -26.59905 1.000 23.92700 158 TRP A N 1
ATOM 2325 C CA . TRP A 1 154 ? -0.07728 3.35409 -26.05644 1.000 22.64150 158 TRP A CA 1
ATOM 2326 C C . TRP A 1 154 ? -1.34613 4.15985 -25.82182 1.000 22.52665 158 TRP A C 1
ATOM 2327 O O . TRP A 1 154 ? -1.29072 5.14801 -25.07532 1.000 22.31406 158 TRP A O 1
ATOM 2348 N N . SER A 1 155 ? -2.49422 3.74400 -26.36040 1.000 25.28707 159 SER A N 1
ATOM 2349 C CA . SER A 1 155 ? -3.73453 4.45786 -26.09153 1.000 24.38035 159 SER A CA 1
ATOM 2350 C C . SER A 1 155 ? -4.13680 4.35406 -24.63192 1.000 20.90667 159 SER A C 1
ATOM 2351 O O . SER A 1 155 ? -5.00164 5.10861 -24.17998 1.000 24.37112 159 SER A O 1
ATOM 2359 N N . LYS A 1 156 ? -3.54925 3.40616 -23.90031 1.000 18.70135 160 LYS A N 1
ATOM 2360 C CA . LYS A 1 156 ? -3.87224 3.15508 -22.50844 1.000 15.39464 160 LYS A CA 1
ATOM 2361 C C . LYS A 1 156 ? -2.91651 3.83288 -21.53783 1.000 13.81009 160 LYS A C 1
ATOM 2362 O O . LYS A 1 156 ? -3.02487 3.59782 -20.34228 1.000 13.92262 160 LYS A O 1
ATOM 2381 N N . VAL A 1 157 ? -2.00594 4.68713 -22.01471 1.000 15.85255 161 VAL A N 1
ATOM 2382 C CA . VAL A 1 157 ? -0.93895 5.24193 -21.20340 1.000 13.42417 161 VAL A CA 1
ATOM 2383 C C . VAL A 1 157 ? -1.01292 6.75572 -21.26894 1.000 12.85743 161 VAL A C 1
ATOM 2384 O O . VAL A 1 157 ? -1.24438 7.34410 -22.33883 1.000 16.22599 161 VAL A O 1
ATOM 2397 N N . VAL A 1 158 ? -0.77711 7.37661 -20.12140 1.000 12.82646 162 VAL A N 1
ATOM 2398 C CA . VAL A 1 158 ? -0.48458 8.80226 -19.99884 1.000 13.06421 162 VAL A CA 1
ATOM 2399 C C . VAL A 1 158 ? 0.82299 8.92307 -19.23416 1.000 13.39260 162 VAL A C 1
ATOM 2400 O O . VAL A 1 158 ? 1.01377 8.22963 -18.23522 1.000 13.17878 162 VAL A O 1
ATOM 2413 N N . LEU A 1 159 ? 1.74047 9.76649 -19.70749 1.000 13.05330 163 LEU A N 1
ATOM 2414 C CA . LEU A 1 159 ? 2.99292 9.99856 -18.99530 1.000 12.45110 163 LEU A CA 1
ATOM 2415 C C . LEU A 1 159 ? 2.86902 11.24803 -18.14110 1.000 11.81039 163 LEU A C 1
ATOM 2416 O O . LEU A 1 159 ? 2.32439 12.25817 -18.59731 1.000 13.56775 163 LEU A O 1
ATOM 2432 N N . ALA A 1 160 ? 3.38912 11.18634 -16.91104 1.000 11.31433 164 ALA A N 1
ATOM 2433 C CA . ALA A 1 160 ? 3.35441 12.32439 -15.99326 1.000 11.33086 164 ALA A CA 1
ATOM 2434 C C . ALA A 1 160 ? 4.77488 12.67483 -15.58823 1.000 12.33039 164 ALA A C 1
ATOM 2435 O O . ALA A 1 160 ? 5.45274 11.86261 -14.94122 1.000 13.10851 164 ALA A O 1
ATOM 2442 N N . TYR A 1 161 ? 5.22349 13.88209 -15.94146 1.000 12.12510 165 TYR A N 1
ATOM 2443 C CA . TYR A 1 161 ? 6.54397 14.35753 -15.55282 1.000 12.00848 165 TYR A CA 1
ATOM 2444 C C . TYR A 1 161 ? 6.44971 15.06725 -14.20421 1.000 10.67027 165 TYR A C 1
ATOM 2445 O O . TYR A 1 161 ? 5.75254 16.07739 -14.06897 1.000 13.16884 165 TYR A O 1
ATOM 2463 N N . GLU A 1 162 ? 7.17690 14.55464 -13.22321 1.000 12.42209 166 GLU A N 1
ATOM 2464 C CA . GLU A 1 162 ? 7.25665 15.16950 -11.89899 1.000 11.61698 166 GLU A CA 1
ATOM 2465 C C . GLU A 1 162 ? 8.63090 15.78488 -11.72647 1.000 12.30650 166 GLU A C 1
ATOM 2466 O O . GLU A 1 162 ? 9.62027 15.04601 -11.72768 1.000 12.27604 166 GLU A O 1
ATOM 2478 N N . PRO A 1 163 ? 8.73698 17.09586 -11.52900 1.000 12.25954 167 PRO A N 1
ATOM 2479 C CA . PRO A 1 163 ? 10.05127 17.70561 -11.29875 1.000 12.52520 167 PRO A CA 1
ATOM 2480 C C . PRO A 1 163 ? 10.43135 17.52278 -9.83415 1.000 12.50274 167 PRO A C 1
ATOM 2481 O O . PRO A 1 163 ? 10.31724 18.43481 -9.00366 1.000 12.65805 167 PRO A O 1
ATOM 2492 N N . VAL A 1 164 ? 10.91383 16.32010 -9.51563 1.000 12.34594 168 VAL A N 1
ATOM 2493 C CA . VAL A 1 164 ? 11.17246 15.94934 -8.13010 1.000 13.35752 168 VAL A CA 1
ATOM 2494 C C . VAL A 1 164 ? 12.21255 16.87797 -7.52465 1.000 13.58750 168 VAL A C 1
ATOM 2495 O O . VAL A 1 164 ? 12.13361 17.22807 -6.33686 1.000 12.55854 168 VAL A O 1
ATOM 2508 N N . TRP A 1 165 ? 13.17310 17.31570 -8.35323 1.000 11.60826 169 TRP A N 1
ATOM 2509 C CA . TRP A 1 165 ? 14.18608 18.31283 -8.00236 1.000 12.36820 169 TRP A CA 1
ATOM 2510 C C . TRP A 1 165 ? 13.61301 19.64300 -7.54283 1.000 12.99333 169 TRP A C 1
ATOM 2511 O O . TRP A 1 165 ? 14.35046 20.43870 -6.95317 1.000 14.16011 169 TRP A O 1
ATOM 2532 N N . ALA A 1 166 ? 12.34061 19.90354 -7.80232 1.000 12.58907 170 ALA A N 1
ATOM 2533 C CA . ALA A 1 166 ? 11.67767 21.15375 -7.45944 1.000 13.40838 170 ALA A CA 1
ATOM 2534 C C . ALA A 1 166 ? 10.48677 20.91101 -6.54125 1.000 14.02689 170 ALA A C 1
ATOM 2535 O O . ALA A 1 166 ? 9.57027 21.73470 -6.50664 1.000 15.46050 170 ALA A O 1
ATOM 2542 N N . ILE A 1 167 ? 10.49098 19.79490 -5.81369 1.000 13.80297 171 ILE A N 1
ATOM 2543 C CA . ILE A 1 167 ? 9.44788 19.46493 -4.84128 1.000 13.05480 171 ILE A CA 1
ATOM 2544 C C . ILE A 1 167 ? 10.12955 19.15104 -3.51460 1.000 11.68001 171 ILE A C 1
ATOM 2545 O O . ILE A 1 167 ? 10.88959 18.17989 -3.41644 1.000 14.53712 171 ILE A O 1
ATOM 2561 N N . GLY A 1 168 ? 9.95432 20.03687 -2.54115 1.000 13.91041 172 GLY A N 1
ATOM 2562 C CA . GLY A 1 168 ? 10.58070 19.85816 -1.24190 1.000 15.11481 172 GLY A CA 1
ATOM 2563 C C . GLY A 1 168 ? 12.07203 20.06602 -1.21207 1.000 14.85226 172 GLY A C 1
ATOM 2564 O O . GLY A 1 168 ? 12.75130 19.48086 -0.36842 1.000 15.42115 172 GLY A O 1
ATOM 2568 N N . THR A 1 169 ? 12.60645 20.88834 -2.11025 1.000 14.21960 173 THR A N 1
ATOM 2569 C CA . THR A 1 169 ? 14.04870 21.13529 -2.18072 1.000 13.06401 173 THR A CA 1
ATOM 2570 C C . THR A 1 169 ? 14.43187 22.59842 -2.04865 1.000 12.64455 173 THR A C 1
ATOM 2571 O O . THR A 1 169 ? 15.62931 22.90686 -1.97404 1.000 15.00088 173 THR A O 1
ATOM 2582 N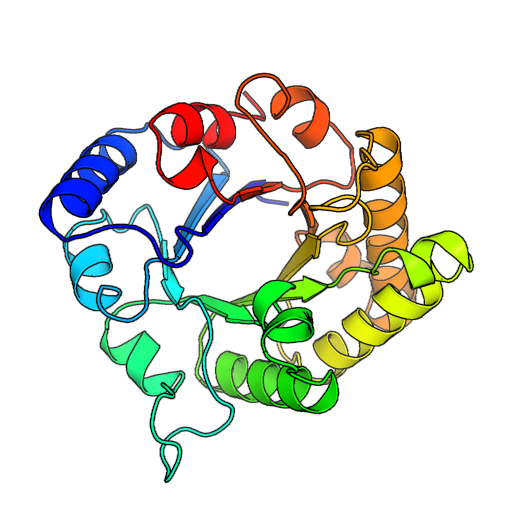 N . GLY A 1 170 ? 13.47829 23.50622 -2.10456 1.000 13.30476 174 GLY A N 1
ATOM 2583 C CA . GLY A 1 170 ? 13.77788 24.90829 -2.22365 1.000 13.80994 174 GLY A CA 1
ATOM 2584 C C . GLY A 1 170 ? 13.91330 25.40727 -3.63857 1.000 13.93438 174 GLY A C 1
ATOM 2585 O O . GLY A 1 170 ? 14.02635 26.61197 -3.83316 1.000 15.17015 174 GLY A O 1
ATOM 2589 N N . LYS A 1 171 ? 13.85883 24.52786 -4.63929 1.000 13.50941 175 LYS A N 1
ATOM 2590 C CA . LYS A 1 171 ? 13.92839 24.96157 -6.03510 1.000 14.71430 175 LYS 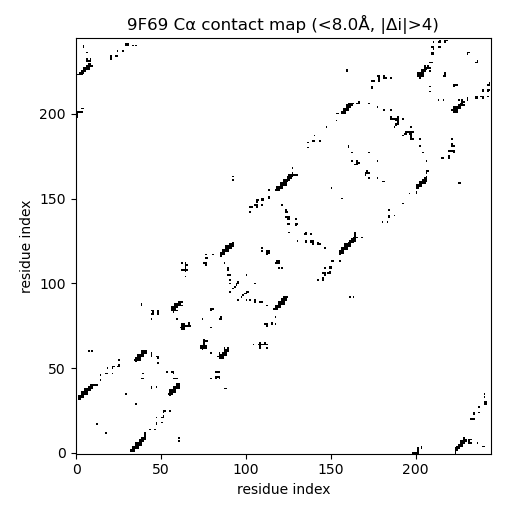A CA 1
ATOM 2591 C C . LYS A 1 171 ? 12.52643 25.07353 -6.61848 1.000 14.18915 175 LYS A C 1
ATOM 2592 O O . LYS A 1 171 ? 11.63968 24.28150 -6.28687 1.000 13.54440 175 LYS A O 1
ATOM 2611 N N A THR A 1 172 ? 12.32876 26.08400 -7.46309 0.079 15.24751 176 THR A N 1
ATOM 2612 N N B THR A 1 172 ? 12.35478 26.03531 -7.52709 0.921 14.62536 176 THR A N 1
ATOM 2613 C CA A THR A 1 172 ? 11.10949 26.23239 -8.24114 0.079 17.12294 176 THR A CA 1
ATOM 2614 C CA B THR A 1 172 ? 11.10724 26.27242 -8.24617 0.921 14.49623 176 THR A CA 1
ATOM 2615 C C A THR A 1 172 ? 11.36795 25.78363 -9.66774 0.079 16.10513 176 THR A C 1
ATOM 2616 C C B THR A 1 172 ? 11.29593 25.91258 -9.71213 0.921 15.46979 176 THR A C 1
ATOM 2617 O O A THR A 1 172 ? 12.43656 26.04149 -10.22999 0.079 17.86236 176 THR A O 1
ATOM 2618 O O B THR A 1 172 ? 12.23028 26.38907 -10.36360 0.921 16.51174 176 THR A O 1
ATOM 2639 N N . ALA A 1 173 ? 10.37868 25.12699 -10.25224 1.000 14.84020 177 ALA A N 1
ATOM 2640 C CA . ALA A 1 173 ? 10.37909 24.83990 -11.67338 1.000 15.15692 177 ALA A CA 1
ATOM 2641 C C . ALA A 1 173 ? 9.52585 25.89063 -12.36533 1.000 16.45373 177 ALA A C 1
ATOM 2642 O O . ALA A 1 173 ? 8.36271 26.07131 -12.01512 1.000 17.94860 177 ALA A O 1
ATOM 2650 N N . THR A 1 174 ? 10.08315 26.55515 -13.36947 1.000 16.63181 178 THR A N 1
ATOM 2651 C CA . THR A 1 174 ? 9.30961 27.53201 -14.11292 1.000 17.95825 178 THR A CA 1
ATOM 2652 C C . THR A 1 174 ? 8.51616 26.83309 -15.21419 1.000 15.52842 178 THR A C 1
ATOM 2653 O O . THR A 1 174 ? 8.81860 25.69859 -15.58564 1.000 16.81988 178 THR A O 1
ATOM 2664 N N . PRO A 1 175 ? 7.47597 27.48050 -15.75173 1.000 16.08308 179 PRO A N 1
ATOM 2665 C CA . PRO A 1 175 ? 6.77215 26.86802 -16.88785 1.000 17.35489 179 PRO A CA 1
ATOM 2666 C C . PRO A 1 175 ? 7.68077 26.54148 -18.05356 1.000 13.98016 179 PRO A C 1
ATOM 2667 O O . PRO A 1 175 ? 7.49445 25.50422 -18.69873 1.000 15.93991 179 PRO A O 1
ATOM 2678 N N . GLN A 1 176 ? 8.68925 27.37034 -18.30748 1.000 16.55812 180 GLN A N 1
ATOM 2679 C CA . GLN A 1 176 ? 9.62806 27.09799 -19.38941 1.000 17.01606 180 GLN A CA 1
ATOM 2680 C C . GLN A 1 176 ? 10.45786 25.85214 -19.08678 1.000 14.52170 180 GLN A C 1
ATOM 2681 O O . GLN A 1 176 ? 10.68023 25.01304 -19.96976 1.000 16.92412 180 GLN A O 1
ATOM 2695 N N . GLN A 1 177 ? 10.87618 25.67508 -17.83311 1.000 15.44567 181 GLN A N 1
ATOM 2696 C CA . GLN A 1 177 ? 11.62249 24.46994 -17.46601 1.000 14.97623 181 GLN A CA 1
ATOM 2697 C C . GLN A 1 177 ? 10.76952 23.20882 -17.60359 1.000 15.88982 181 GLN A C 1
ATOM 2698 O O . GLN A 1 177 ? 11.26960 22.16838 -18.02917 1.000 15.20563 181 GLN A O 1
ATOM 2712 N N . ALA A 1 178 ? 9.48594 23.27198 -17.22114 1.000 14.19115 182 ALA A N 1
ATOM 2713 C CA . ALA A 1 178 ? 8.58137 22.13245 -17.39258 1.000 14.02098 182 ALA A CA 1
ATOM 2714 C C . ALA A 1 178 ? 8.41316 21.81064 -18.86909 1.000 13.18369 182 ALA A C 1
ATOM 2715 O O . ALA A 1 178 ? 8.59349 20.66240 -19.28961 1.000 15.11415 182 ALA A O 1
ATOM 2722 N N . GLN A 1 179 ? 8.13672 22.84412 -19.67391 1.000 14.84125 183 GLN A N 1
ATOM 2723 C CA . GLN A 1 179 ? 7.95420 22.66573 -21.10739 1.000 15.96923 183 GLN A CA 1
ATOM 2724 C C . GLN A 1 179 ? 9.19023 22.03399 -21.72671 1.000 15.47120 183 GLN A C 1
ATOM 2725 O O . GLN A 1 179 ? 9.09241 21.17309 -22.60851 1.000 15.67337 183 GLN A O 1
ATOM 2739 N N . GLU A 1 180 ? 10.37286 22.49051 -21.31799 1.000 14.54232 184 GLU A N 1
ATOM 2740 C CA . GLU A 1 180 ? 11.60036 21.95348 -21.88426 1.000 14.55550 184 GLU A CA 1
ATOM 2741 C C . GLU A 1 180 ? 11.70539 20.44823 -21.67825 1.000 15.62198 184 GLU A C 1
ATOM 2742 O O . GLU A 1 180 ? 12.06887 19.71061 -22.60259 1.000 16.51866 184 GLU A O 1
ATOM 2754 N N . VAL A 1 181 ? 11.34825 19.95541 -20.49349 1.000 14.52892 185 VAL A N 1
ATOM 2755 C CA . VAL A 1 181 ? 11.43454 18.51288 -20.28277 1.000 12.83387 185 VAL A CA 1
ATOM 2756 C C . VAL A 1 181 ? 10.34432 17.78361 -21.06160 1.000 13.11248 185 VAL A C 1
ATOM 2757 O O . VAL A 1 181 ? 10.56957 16.71651 -21.64078 1.000 13.42541 185 VAL A O 1
ATOM 2770 N N . HIS A 1 182 ? 9.13242 18.33432 -21.08024 1.000 12.46742 186 HIS A N 1
ATOM 2771 C CA . HIS A 1 182 ? 8.06382 17.69290 -21.83357 1.000 13.68457 186 HIS A CA 1
ATOM 2772 C C . HIS A 1 182 ? 8.41651 17.57730 -23.31082 1.000 14.16467 186 HIS A C 1
ATOM 2773 O O . HIS A 1 182 ? 8.14752 16.54619 -23.93285 1.000 14.65341 186 HIS A O 1
ATOM 2787 N N . GLU A 1 183 ? 9.01673 18.61918 -23.88940 1.000 15.41821 187 GLU A N 1
ATOM 2788 C CA . GLU A 1 183 ? 9.43623 18.54717 -25.28319 1.000 14.53602 187 GLU A CA 1
ATOM 2789 C C . GLU A 1 183 ? 10.46691 17.45101 -25.48339 1.000 13.37610 187 GLU A C 1
ATOM 2790 O O . GLU A 1 183 ? 10.41397 16.71470 -26.47708 1.000 16.49476 187 GLU A O 1
ATOM 2802 N N . LYS A 1 184 ? 11.41720 17.33166 -24.55882 1.000 14.61017 188 LYS A N 1
ATOM 2803 C CA . LYS A 1 184 ? 12.45293 16.31611 -24.68411 1.000 14.98936 188 LYS A CA 1
ATOM 2804 C C . LYS A 1 184 ? 11.84829 14.91752 -24.60319 1.000 14.88191 188 LYS A C 1
ATOM 2805 O O . LYS A 1 184 ? 12.22048 14.01787 -25.37637 1.000 16.07898 188 LYS A O 1
ATOM 2824 N N . LEU A 1 185 ? 10.89223 14.72104 -23.68851 1.000 13.96857 189 LEU A N 1
ATOM 2825 C CA . LEU A 1 185 ? 10.21288 13.43711 -23.58473 1.000 13.87572 189 LEU A CA 1
ATOM 2826 C C . LEU A 1 185 ? 9.45488 13.10201 -24.85895 1.000 14.99356 189 LEU A C 1
ATOM 2827 O O . LEU A 1 185 ? 9.48662 11.96151 -25.31557 1.000 14.16469 189 LEU A O 1
ATOM 2843 N N . ARG A 1 186 ? 8.74514 14.07279 -25.42442 1.000 14.86910 190 ARG A N 1
ATOM 2844 C CA . ARG A 1 186 ? 8.02786 13.81392 -26.66632 1.000 13.63812 190 ARG A CA 1
ATOM 2845 C C . ARG A 1 186 ? 8.99613 13.45779 -27.78796 1.000 13.95517 190 ARG A C 1
ATOM 2846 O O . ARG A 1 186 ? 8.73984 12.54960 -28.58995 1.000 13.96286 190 ARG A O 1
ATOM 2867 N N . GLY A 1 187 ? 10.15201 14.12218 -27.82425 1.000 14.82452 191 GLY A N 1
ATOM 2868 C CA . GLY A 1 187 ? 11.16723 13.76571 -28.80201 1.000 14.88452 191 GLY A CA 1
ATOM 2869 C C . GLY A 1 187 ? 11.73558 12.37559 -28.59695 1.000 14.62297 191 GLY A C 1
ATOM 2870 O O . GLY A 1 187 ? 12.04545 11.67792 -29.56928 1.000 15.58064 191 GLY A O 1
ATOM 2874 N N . TRP A 1 188 ? 11.83551 11.93560 -27.34122 1.000 14.75346 192 TRP A N 1
ATOM 2875 C CA . TRP A 1 188 ? 12.25493 10.56206 -27.06501 1.000 14.40550 192 TRP A CA 1
ATOM 2876 C C . TRP A 1 188 ? 11.24800 9.57710 -27.64757 1.000 13.03043 192 TRP A C 1
ATOM 2877 O O . TRP A 1 188 ? 11.62313 8.58383 -28.27841 1.000 14.10450 192 TRP A O 1
ATOM 2898 N N . LEU A 1 189 ? 9.95269 9.83707 -27.43628 1.000 14.54255 193 LEU A N 1
ATOM 2899 C CA . LEU A 1 189 ? 8.93060 8.96599 -28.01119 1.000 12.91470 193 LEU A CA 1
ATOM 2900 C C . LEU A 1 189 ? 9.03441 8.92759 -29.52732 1.000 15.42302 193 LEU A C 1
ATOM 2901 O O . LEU A 1 189 ? 8.89791 7.87025 -30.12908 1.000 13.98876 193 LEU A O 1
ATOM 2917 N N . LYS A 1 190 ? 9.27165 10.07429 -30.15941 1.000 14.65688 194 LYS A N 1
ATOM 2918 C CA . LYS A 1 1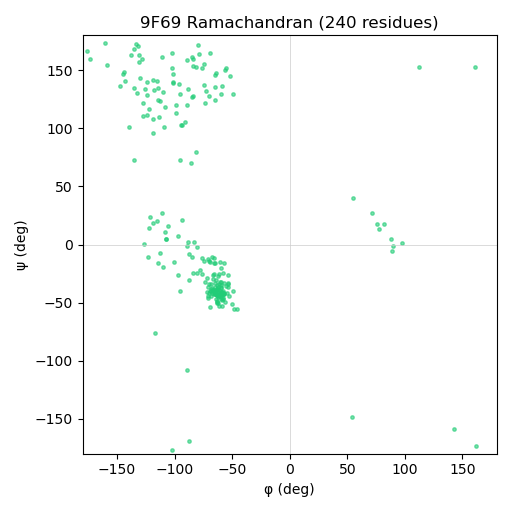90 ? 9.38027 10.12186 -31.61681 1.000 15.66092 194 LYS A CA 1
ATOM 2919 C C . LYS A 1 190 ? 10.50765 9.23617 -32.10475 1.000 16.11212 194 LYS A C 1
ATOM 2920 O O . LYS A 1 190 ? 10.34012 8.47526 -33.06355 1.000 17.32811 194 LYS A O 1
ATOM 2939 N N . SER A 1 191 ? 11.67523 9.34083 -31.46565 1.000 15.27448 195 SER A N 1
ATOM 2940 C CA . SER A 1 191 ? 12.86794 8.64631 -31.92939 1.000 18.83574 195 SER A CA 1
ATOM 2941 C C . SER A 1 191 ? 12.90879 7.18518 -31.51591 1.000 17.07603 195 SER A C 1
ATOM 2942 O O . SER A 1 191 ? 13.55367 6.37885 -32.19598 1.000 22.29476 195 SER A O 1
ATOM 2950 N N . ASN A 1 192 ? 12.22366 6.81073 -30.43977 1.000 15.88223 196 ASN A N 1
ATOM 2951 C CA . ASN A 1 192 ? 12.36050 5.47225 -29.90791 1.000 15.02039 196 ASN A CA 1
ATOM 2952 C C . ASN A 1 192 ? 11.10820 4.62319 -29.98616 1.000 16.71747 196 ASN A C 1
ATOM 2953 O O . ASN A 1 192 ? 11.20981 3.40501 -29.83822 1.000 18.40748 196 ASN A O 1
ATOM 2964 N N . VAL A 1 193 ? 9.94350 5.22106 -30.20642 1.000 15.53775 197 VAL A N 1
ATOM 2965 C CA . VAL A 1 193 ? 8.70747 4.46872 -30.36122 1.000 12.81110 197 VAL A CA 1
ATOM 2966 C C . VAL A 1 193 ? 8.19154 4.73136 -31.77084 1.000 13.45385 197 VAL A C 1
ATOM 2967 O O . VAL A 1 193 ? 8.34393 3.88107 -32.65234 1.000 16.73532 197 VAL A O 1
ATOM 2980 N N . SER A 1 194 ? 7.60162 5.90727 -31.99927 1.000 13.22976 198 SER A N 1
ATOM 2981 C CA . SER A 1 194 ? 7.22175 6.35009 -33.33685 1.000 12.61017 198 SER A CA 1
ATOM 2982 C C . SER A 1 194 ? 6.72084 7.78331 -33.26237 1.000 12.60666 198 SER A C 1
ATOM 2983 O O . SER A 1 194 ? 6.32241 8.27521 -32.20317 1.000 13.01071 198 SER A O 1
ATOM 2991 N N . ASP A 1 195 ? 6.73522 8.46034 -34.40871 1.000 14.57038 199 ASP A N 1
ATOM 2992 C CA . ASP A 1 195 ? 6.14205 9.79036 -34.45901 1.000 12.84078 199 ASP A CA 1
ATOM 2993 C C . ASP A 1 195 ? 4.67677 9.77256 -34.05710 1.000 12.89156 199 ASP A C 1
ATOM 2994 O O . ASP A 1 195 ? 4.21269 10.66840 -33.33378 1.000 14.52700 199 ASP A O 1
ATOM 3003 N N . ALA A 1 196 ? 3.93234 8.74859 -34.48622 1.000 13.47125 200 ALA A N 1
ATOM 3004 C CA . ALA A 1 196 ? 2.51408 8.70548 -34.16144 1.000 11.98926 200 ALA A CA 1
ATOM 3005 C C . ALA A 1 196 ? 2.30789 8.63630 -32.66038 1.000 12.80039 200 ALA A C 1
ATOM 3006 O O . ALA A 1 196 ? 1.43467 9.31774 -32.11108 1.000 14.33606 200 ALA A O 1
ATOM 3013 N N . VAL A 1 197 ? 3.08699 7.79902 -31.98637 1.000 12.63231 201 VAL A N 1
ATOM 3014 C CA . VAL A 1 197 ? 2.94661 7.70111 -30.53680 1.000 13.68936 201 VAL A CA 1
ATOM 3015 C C . VAL A 1 197 ? 3.33500 9.02855 -29.88366 1.000 13.66472 201 VAL A C 1
ATOM 3016 O O . VAL A 1 197 ? 2.69988 9.48012 -28.91233 1.000 13.14073 201 VAL A O 1
ATOM 3029 N N . ALA A 1 198 ? 4.40799 9.65444 -30.35917 1.000 14.09636 202 ALA A N 1
ATOM 3030 C CA . ALA A 1 198 ? 4.80125 10.94340 -29.80771 1.000 13.51167 202 ALA A CA 1
ATOM 3031 C C . ALA A 1 198 ? 3.67301 11.96928 -29.92936 1.000 13.83094 202 ALA A C 1
ATOM 3032 O O . ALA A 1 198 ? 3.42874 12.75165 -29.00352 1.000 15.25845 202 ALA A O 1
ATOM 3039 N N . GLN A 1 199 ? 2.99534 11.99536 -31.08140 1.000 13.65955 203 GLN A N 1
ATOM 3040 C CA . GLN A 1 199 ? 2.01245 13.03343 -31.31158 1.000 15.14848 203 GLN A CA 1
ATOM 3041 C C . GLN A 1 199 ? 0.72559 12.77943 -30.54607 1.000 15.28634 203 GLN A C 1
ATOM 3042 O O . GLN A 1 199 ? -0.02065 13.72367 -30.29313 1.000 17.57944 203 GLN A O 1
ATOM 3056 N N . SER A 1 200 ? 0.41326 11.52595 -30.21358 1.000 14.74370 204 SER A N 1
ATOM 3057 C CA . SER A 1 200 ? -0.84843 11.22678 -29.55588 1.000 16.49795 204 SER A CA 1
ATOM 3058 C C . SER A 1 200 ? -0.75212 11.03243 -28.05245 1.000 15.22552 204 SER A C 1
ATOM 3059 O O . SER A 1 200 ? -1.79538 11.02443 -27.39232 1.000 16.54992 204 SER A O 1
ATOM 3067 N N . THR A 1 201 ? 0.43567 10.84905 -27.49141 1.000 14.15388 205 THR A N 1
ATOM 3068 C CA . THR A 1 201 ? 0.52669 10.51446 -26.07758 1.000 13.77762 205 THR A CA 1
ATOM 3069 C C . THR A 1 201 ? 0.46497 11.78937 -25.24583 1.000 13.39932 205 THR A C 1
ATOM 3070 O O . THR A 1 201 ? 1.25477 12.72197 -25.45068 1.000 13.91738 205 THR A O 1
ATOM 3081 N N . ARG A 1 202 ? -0.43570 11.81184 -24.26825 1.000 12.38691 206 ARG A N 1
ATOM 3082 C CA . ARG A 1 202 ? -0.47710 12.93004 -23.32884 1.000 12.05552 206 ARG A CA 1
ATOM 3083 C C . ARG A 1 202 ? 0.70667 12.85409 -22.37151 1.000 11.87563 206 ARG A C 1
ATOM 3084 O O . ARG A 1 202 ? 0.99292 11.79060 -21.79765 1.000 12.12552 206 ARG A O 1
ATOM 3105 N N . ILE A 1 203 ? 1.39612 13.98430 -22.20638 1.000 12.87696 207 ILE A N 1
ATOM 3106 C CA . ILE A 1 203 ? 2.45166 14.14480 -21.22100 1.000 12.40167 207 ILE A CA 1
ATOM 3107 C C . ILE A 1 203 ? 1.96094 15.25275 -20.30952 1.000 12.36041 207 ILE A C 1
ATOM 3108 O O . ILE A 1 203 ? 1.90137 16.41824 -20.71061 1.000 13.09341 207 ILE A O 1
ATOM 3124 N N . ILE A 1 204 ? 1.57497 14.88584 -19.09446 1.000 12.74943 208 ILE A N 1
ATOM 3125 C CA . ILE A 1 204 ? 0.98427 15.79296 -18.12471 1.000 12.82970 208 ILE A CA 1
ATOM 3126 C C . ILE A 1 204 ? 2.01900 16.18462 -17.09337 1.000 11.94533 208 ILE A C 1
ATOM 3127 O O . ILE A 1 204 ? 2.98919 15.46429 -16.84339 1.000 12.05053 208 ILE A O 1
ATOM 3143 N N . TYR A 1 205 ? 1.84537 17.37548 -16.53094 1.000 12.58470 209 TYR A N 1
ATOM 3144 C CA . TYR A 1 205 ? 2.80067 17.95790 -15.60235 1.000 12.96874 209 TYR A CA 1
ATOM 3145 C C . TYR A 1 205 ? 2.39553 17.66045 -14.17022 1.000 12.21532 209 TYR A C 1
ATOM 3146 O O . TYR A 1 205 ? 1.23870 17.87437 -13.78699 1.000 13.38401 209 TYR A O 1
ATOM 3164 N N . GLY A 1 206 ? 3.34632 17.14970 -13.41359 1.000 13.02522 210 GLY A N 1
ATOM 3165 C CA . GLY A 1 206 ? 3.10077 16.77189 -12.03141 1.000 13.72151 210 GLY A CA 1
ATOM 3166 C C . GLY A 1 206 ? 3.86002 17.57593 -10.99633 1.000 14.02204 210 GLY A C 1
ATOM 3167 O O . GLY A 1 206 ? 4.03252 17.11082 -9.86037 1.000 16.80366 210 GLY A O 1
ATOM 3171 N N . GLY A 1 207 ? 4.32566 18.76449 -11.36061 1.000 13.68133 211 GLY A N 1
ATOM 3172 C CA . GLY A 1 207 ? 4.84303 19.70324 -10.38931 1.000 15.50771 211 GLY A CA 1
ATOM 3173 C C . GLY A 1 207 ? 3.75128 20.57793 -9.81590 1.000 17.47402 211 GLY A C 1
ATOM 3174 O O . GLY A 1 207 ? 2.55720 20.35592 -10.01406 1.000 20.34160 211 GLY A O 1
ATOM 3178 N N . SER A 1 208 ? 4.18028 21.60446 -9.09549 1.000 18.18425 212 SER A N 1
ATOM 3179 C CA . SER A 1 208 ? 3.22922 22.51044 -8.47269 1.000 20.75285 212 SER A CA 1
ATOM 3180 C C . SER A 1 208 ? 2.32834 23.17860 -9.48879 1.000 19.15435 212 SER A C 1
ATOM 3181 O O . SER A 1 208 ? 2.79667 23.77368 -10.46559 1.000 19.85174 212 SER A O 1
ATOM 3189 N N . VAL A 1 209 ? 1.02942 23.10925 -9.23188 1.000 22.45239 213 VAL A N 1
ATOM 3190 C CA . VAL A 1 209 ? 0.04482 23.78918 -10.06215 1.000 26.11677 213 VAL A CA 1
ATOM 3191 C C . VAL A 1 209 ? -1.11924 24.21738 -9.18165 1.000 24.48279 213 VAL A C 1
ATOM 3192 O O . VAL A 1 209 ? -1.59073 23.46305 -8.32045 1.000 28.42406 213 VAL A O 1
ATOM 3205 N N . THR A 1 210 ? -1.56572 25.44279 -9.40294 1.000 24.72577 214 THR A N 1
ATOM 3206 C CA . THR A 1 210 ? -2.65427 26.04293 -8.66361 1.000 24.43719 214 THR A CA 1
ATOM 3207 C C . THR A 1 210 ? -3.59999 26.69746 -9.64977 1.000 23.02747 214 THR A C 1
ATOM 3208 O O . THR A 1 210 ? -3.29700 26.83593 -10.83673 1.000 21.76249 214 THR A O 1
ATOM 3219 N N . GLY A 1 211 ? -4.73734 27.15893 -9.13848 1.000 25.22979 215 GLY A N 1
ATOM 3220 C CA . GLY A 1 211 ? -5.64601 27.88703 -9.99676 1.000 24.21821 215 GLY A CA 1
ATOM 3221 C C . GLY A 1 211 ? -4.98870 29.08983 -10.63803 1.000 23.44344 215 GLY A C 1
ATOM 3222 O O . GLY A 1 211 ? -5.29963 29.43892 -11.78148 1.000 24.61481 215 GLY A O 1
ATOM 3226 N N . ALA A 1 212 ? -4.05338 29.71817 -9.92758 1.000 23.45459 216 ALA A N 1
ATOM 3227 C CA . ALA A 1 212 ? -3.39671 30.92378 -10.41909 1.000 24.15498 216 ALA A CA 1
ATOM 3228 C C . ALA A 1 212 ? -2.32081 30.64601 -11.46122 1.000 25.08323 216 ALA A C 1
ATOM 3229 O O . ALA A 1 212 ? -1.97696 31.55617 -12.21723 1.000 24.51735 216 ALA A O 1
ATOM 3236 N N . THR A 1 213 ? -1.76389 29.43556 -11.51342 1.000 23.76279 217 THR A N 1
ATOM 3237 C CA . THR A 1 213 ? -0.68458 29.13472 -12.43989 1.000 20.46628 217 THR A CA 1
ATOM 3238 C C . THR A 1 213 ? -1.07591 28.14845 -13.52832 1.000 17.55081 217 THR A C 1
ATOM 3239 O O . THR A 1 213 ? -0.28543 27.93011 -14.44471 1.000 20.15272 217 THR A O 1
ATOM 3250 N N . CYS A 1 214 ? -2.26422 27.55119 -13.45526 1.000 17.38866 218 CYS A N 1
ATOM 3251 C CA . CYS A 1 214 ? -2.58242 26.43388 -14.33404 1.000 18.76867 218 CYS A CA 1
ATOM 3252 C C . CYS A 1 214 ? -2.75469 26.86062 -15.78702 1.000 17.29775 218 CYS A C 1
ATOM 3253 O O . CYS A 1 214 ? -2.43467 26.07953 -16.68790 1.000 16.35346 218 CYS A O 1
ATOM 3261 N N . LYS A 1 215 ? -3.28758 28.06169 -16.05133 1.000 18.01970 219 LYS A N 1
ATOM 3262 C CA . LYS A 1 215 ? -3.50589 28.45075 -17.44501 1.000 17.55481 219 LYS A CA 1
ATOM 3263 C C . LYS A 1 215 ? -2.17810 28.63773 -18.16973 1.000 17.86652 219 LYS A C 1
ATOM 3264 O O . LYS A 1 215 ? -2.01682 28.21710 -19.32289 1.000 17.51018 219 LYS A O 1
ATOM 3283 N N . GLU A 1 216 ? -1.21208 29.26167 -17.50847 1.000 18.39522 220 GLU A N 1
ATOM 3284 C CA . GLU A 1 216 ? 0.08551 29.44283 -18.14048 1.000 19.69678 220 GLU A CA 1
ATOM 3285 C C . GLU A 1 216 ? 0.77054 28.10217 -18.38139 1.000 18.92994 220 GLU A C 1
ATOM 3286 O O . GLU A 1 216 ? 1.35913 27.88361 -19.45186 1.000 18.03676 220 GLU A O 1
ATOM 3298 N N . LEU A 1 217 ? 0.69845 27.18454 -17.40990 1.000 15.52727 221 LEU A N 1
ATOM 3299 C CA . LEU A 1 217 ? 1.29810 25.87032 -17.60577 1.000 15.51416 221 LEU A CA 1
ATOM 3300 C C . LEU A 1 217 ? 0.60777 25.10756 -18.73118 1.000 15.23919 221 LEU A C 1
ATOM 3301 O O . LEU A 1 217 ? 1.27430 24.47949 -19.56158 1.000 16.51025 221 LEU A O 1
ATOM 3317 N N . ALA A 1 218 ? -0.72192 25.16921 -18.77983 1.000 14.65102 222 ALA A N 1
ATOM 3318 C CA . ALA A 1 218 ? -1.47627 24.43010 -19.77887 1.000 16.32983 222 ALA A CA 1
ATOM 3319 C C . ALA A 1 218 ? -1.21040 24.95662 -21.17227 1.000 16.25018 222 ALA A C 1
ATOM 3320 O O . ALA A 1 218 ? -1.32439 24.20691 -22.14749 1.000 18.28695 222 ALA A O 1
ATOM 3327 N N . SER A 1 219 ? -0.83546 26.22949 -21.28271 1.000 17.05215 223 SER A N 1
ATOM 3328 C CA . SER A 1 219 ? -0.56326 26.80600 -22.59469 1.000 16.39390 223 SER A CA 1
ATOM 3329 C C . SER A 1 219 ? 0.78152 26.36658 -23.15684 1.000 17.05256 223 SER A C 1
ATOM 3330 O O . SER A 1 219 ? 1.06748 26.65331 -24.32652 1.000 19.58995 223 SER A O 1
ATOM 3338 N N . GLN A 1 220 ? 1.62997 25.73726 -22.35175 1.000 16.87075 224 GLN A N 1
ATOM 3339 C CA . GLN A 1 220 ? 2.89210 25.25202 -22.88176 1.000 15.88890 224 GLN A CA 1
ATOM 3340 C C . GLN A 1 220 ? 2.61347 24.16801 -23.91936 1.000 14.09592 224 GLN A C 1
ATOM 3341 O O . GLN A 1 220 ? 1.75417 23.29303 -23.69498 1.000 15.57482 224 GLN A O 1
ATOM 3355 N N . PRO A 1 221 ? 3.29175 24.18931 -25.06485 1.000 13.86272 225 PRO A N 1
ATOM 3356 C CA . PRO A 1 221 ? 2.84092 23.34770 -26.18310 1.000 15.41661 225 PRO A CA 1
ATOM 3357 C C . PRO A 1 221 ? 2.94332 21.86073 -25.94107 1.000 14.29340 225 PRO A C 1
ATOM 3358 O O . PRO A 1 221 ? 2.20992 21.09068 -26.58306 1.000 16.22681 225 PRO A O 1
ATOM 3369 N N . ASP A 1 222 ? 3.84082 21.41134 -25.07225 1.000 14.05707 226 ASP A N 1
ATOM 3370 C CA . ASP A 1 222 ? 3.98602 19.98239 -24.81520 1.000 14.10916 226 ASP A CA 1
ATOM 3371 C C . ASP A 1 222 ? 3.47343 19.55866 -23.44800 1.000 12.20216 226 ASP A C 1
ATOM 3372 O O . ASP A 1 222 ? 3.66280 18.39038 -23.07672 1.000 13.28545 226 ASP A O 1
ATOM 3381 N N . VAL A 1 223 ? 2.76791 20.44425 -22.75052 1.000 12.99443 227 VAL A N 1
ATOM 3382 C CA . VAL A 1 223 ? 2.10499 20.13751 -21.49171 1.000 12.89037 227 VAL A CA 1
ATOM 3383 C C . VAL A 1 223 ? 0.63113 19.87183 -21.78151 1.000 12.72554 227 VAL A C 1
ATOM 3384 O O . VAL A 1 223 ? -0.11155 20.77998 -22.17526 1.000 17.17977 227 VAL A O 1
ATOM 3397 N N . ASP A 1 224 ? 0.19884 18.62177 -21.58471 1.000 12.67391 228 ASP A N 1
ATOM 3398 C CA . ASP A 1 224 ? -1.12277 18.16987 -22.01260 1.000 13.85355 228 ASP A CA 1
ATOM 3399 C C . ASP A 1 224 ? -2.11167 18.00855 -20.87061 1.000 12.18310 228 ASP A C 1
ATOM 3400 O O . ASP A 1 224 ? -3.18121 17.40272 -21.05795 1.000 14.63071 228 ASP A O 1
ATOM 3409 N N . GLY A 1 225 ? -1.79694 18.57903 -19.71300 1.000 12.75252 229 GLY A N 1
ATOM 3410 C CA . GLY A 1 225 ? -2.61985 18.46607 -18.53161 1.000 13.02729 229 GLY A CA 1
ATOM 3411 C C . GLY A 1 225 ? -1.75805 18.34457 -17.30198 1.000 11.91063 229 GLY A C 1
ATOM 3412 O O . GLY A 1 225 ? -0.58329 18.70779 -17.32131 1.000 13.23970 229 GLY A O 1
ATOM 3416 N N . PHE A 1 226 ? -2.34442 17.80097 -16.24341 1.000 12.96129 230 PHE A N 1
ATOM 3417 C CA . PHE A 1 226 ? -1.73640 17.84622 -14.92342 1.000 12.76015 230 PHE A CA 1
ATOM 3418 C C . PHE A 1 226 ? -2.02176 16.55940 -14.18532 1.000 13.80624 230 PHE A C 1
ATOM 3419 O O . PHE A 1 226 ? -3.09272 15.97822 -14.33324 1.000 13.37409 230 PHE A O 1
ATOM 3436 N N . LEU A 1 227 ? -1.07854 16.15566 -13.33395 1.000 12.99273 231 LEU A N 1
ATOM 3437 C CA . LEU A 1 227 ? -1.34669 15.24731 -12.21874 1.000 14.05182 231 LEU A CA 1
ATOM 3438 C C . LEU A 1 227 ? -1.21496 16.11441 -10.96063 1.000 13.77693 231 LEU A C 1
ATOM 3439 O O . LEU A 1 227 ? -0.10995 16.49720 -10.57154 1.000 14.33251 231 LEU A O 1
ATOM 3455 N N . VAL A 1 228 ? -2.35246 16.51105 -10.42058 1.000 13.07077 232 VAL A N 1
ATOM 3456 C CA . VAL A 1 228 ? -2.43991 17.50730 -9.35933 1.000 13.34547 232 VAL A CA 1
ATOM 3457 C C . VAL A 1 228 ? -2.33294 16.80263 -8.01525 1.000 14.73228 232 VAL A C 1
ATOM 3458 O O . VAL A 1 228 ? -3.01744 15.80395 -7.78051 1.000 16.69145 232 VAL A O 1
ATOM 3471 N N . GLY A 1 229 ? -1.51488 17.34695 -7.11332 1.000 15.39604 233 GLY A N 1
ATOM 3472 C CA . GLY A 1 229 ? -1.43658 16.90716 -5.72641 1.000 17.01848 233 GLY A CA 1
ATOM 3473 C C . GLY A 1 229 ? -2.42736 17.64957 -4.84866 1.000 17.43192 233 GLY A C 1
ATOM 3474 O O . GLY A 1 229 ? -3.63405 17.43039 -4.98741 1.000 17.85260 233 GLY A O 1
ATOM 3478 N N . GLY A 1 230 ? -1.95086 18.56003 -3.97631 1.000 19.51916 234 GLY A N 1
ATOM 3479 C CA . GLY A 1 230 ? -2.78397 19.05684 -2.88551 1.000 24.68289 234 GLY A CA 1
ATOM 3480 C C . GLY A 1 230 ? -4.02591 19.81099 -3.31972 1.000 22.25121 234 GLY A C 1
ATOM 3481 O O . GLY A 1 230 ? -5.06278 19.74362 -2.64121 1.000 20.95302 234 GLY A O 1
ATOM 3485 N N . ALA A 1 231 ? -3.94612 20.55787 -4.43105 1.000 19.99165 235 ALA A N 1
ATOM 3486 C CA . ALA A 1 231 ? -5.10713 21.29448 -4.90155 1.000 21.96308 235 ALA A CA 1
ATOM 3487 C C . ALA A 1 231 ? -6.23320 20.36931 -5.31793 1.000 18.24977 235 ALA A C 1
ATOM 3488 O O . ALA A 1 231 ? -7.35988 20.84278 -5.50034 1.000 19.46044 235 ALA A O 1
ATOM 3495 N N . SER A 1 232 ? -5.94931 19.07394 -5.51816 1.000 15.43583 236 SER A N 1
ATOM 3496 C CA . SER A 1 232 ? -6.99546 18.14524 -5.94135 1.000 14.25110 236 SER A CA 1
ATOM 3497 C C . SER A 1 232 ? -8.02616 17.89873 -4.85055 1.000 13.56120 236 SER A C 1
ATOM 3498 O O . SER A 1 232 ? -9.10853 17.38702 -5.14864 1.000 14.82985 236 SER A O 1
ATOM 3506 N N . LEU A 1 233 ? -7.72943 18.27030 -3.61382 1.000 14.42969 237 LEU A N 1
ATOM 3507 C CA . LEU A 1 233 ? -8.61759 18.09191 -2.47056 1.000 13.52146 237 LEU A CA 1
ATOM 3508 C C . LEU A 1 233 ? -9.55426 19.27001 -2.25304 1.000 15.44516 237 LEU A C 1
ATOM 3509 O O . LEU A 1 233 ? -10.38350 19.21736 -1.33940 1.000 17.30671 237 LEU A O 1
ATOM 3525 N N . LYS A 1 234 ? -9.46424 20.30361 -3.07282 1.000 16.28533 238 LYS A N 1
ATOM 3526 C CA . LYS A 1 234 ? -10.11559 21.57985 -2.84499 1.000 15.64531 238 LYS A CA 1
ATOM 3527 C C . LYS A 1 234 ? -10.91393 21.96776 -4.07898 1.000 16.84451 238 LYS A C 1
ATOM 3528 O O . LYS A 1 234 ? -10.66050 21.46371 -5.18885 1.000 16.40935 238 LYS A O 1
ATOM 3547 N N . PRO A 1 235 ? -11.88752 22.86505 -3.92297 1.000 17.82178 239 PRO A N 1
ATOM 3548 C CA . PRO A 1 235 ? -12.67583 23.31029 -5.08655 1.000 18.15791 239 PRO A CA 1
ATOM 3549 C C . PRO A 1 235 ? -11.84276 23.92533 -6.19892 1.000 16.53262 239 PRO A C 1
ATOM 3550 O O . PRO A 1 235 ? -12.25231 23.88082 -7.36155 1.000 17.34264 239 PRO A O 1
ATOM 3561 N N . GLU A 1 236 ? -10.66381 24.45005 -5.86737 1.000 17.65991 240 GLU A N 1
ATOM 3562 C CA . GLU A 1 236 ? -9.71957 24.96771 -6.84824 1.000 18.23971 240 GLU A CA 1
ATOM 3563 C C . GLU A 1 236 ? -9.39107 23.94698 -7.93661 1.000 15.75705 240 GLU A C 1
ATOM 3564 O O . GLU A 1 236 ? -9.03158 24.33445 -9.06269 1.000 17.46699 240 GLU A O 1
ATOM 3576 N N . PHE A 1 237 ? -9.50565 22.64532 -7.63873 1.000 15.63343 241 PHE A N 1
ATOM 3577 C CA . PHE A 1 237 ? -9.29699 21.62656 -8.67366 1.000 15.91134 241 PHE A CA 1
ATOM 3578 C C . PHE A 1 237 ? -10.17644 21.87067 -9.89221 1.000 14.79827 241 PHE A C 1
ATOM 3579 O O . PHE A 1 237 ? -9.76978 21.57184 -11.01659 1.000 17.31353 241 PHE A O 1
ATOM 3596 N N . VAL A 1 238 ? -11.39078 22.38884 -9.69228 1.000 16.23165 242 VAL A N 1
ATOM 3597 C CA . VAL A 1 238 ? -12.27228 22.65113 -10.82879 1.000 17.98131 242 VAL A CA 1
ATOM 3598 C C . VAL A 1 238 ? -11.67658 23.72930 -11.72354 1.000 20.46562 242 VAL A C 1
ATOM 3599 O O . VAL A 1 238 ? -11.78136 23.66491 -12.95164 1.000 19.71455 242 VAL A O 1
ATOM 3612 N N . ASP A 1 239 ? -11.03081 24.72889 -11.13485 1.000 21.82076 243 ASP A N 1
ATOM 3613 C CA . ASP A 1 239 ? -10.36960 25.73604 -11.95738 1.000 20.48366 243 ASP A CA 1
ATOM 3614 C C . ASP A 1 239 ? -9.26355 25.10133 -12.79517 1.000 23.55143 243 ASP A C 1
ATOM 3615 O O . ASP A 1 239 ? -9.06675 25.46641 -13.96348 1.000 21.62359 243 ASP A O 1
ATOM 3624 N N . ILE A 1 240 ? -8.55333 24.11853 -12.22636 1.000 19.02156 244 ILE A N 1
ATOM 3625 C CA . ILE A 1 240 ? -7.47630 23.45624 -12.95905 1.000 18.22788 244 ILE A CA 1
ATOM 3626 C C . ILE A 1 240 ? -8.04540 22.62334 -14.11161 1.000 16.75974 244 ILE A C 1
ATOM 3627 O O . ILE A 1 240 ? -7.46604 22.56782 -15.19860 1.000 18.53793 244 ILE A O 1
ATOM 3643 N N . ILE A 1 241 ? -9.18754 21.96022 -13.89196 1.000 17.66544 245 ILE A N 1
ATOM 3644 C CA . ILE A 1 241 ? -9.87571 21.26424 -14.97964 1.000 16.76027 245 ILE A CA 1
ATOM 3645 C C . ILE A 1 241 ? -10.13385 22.20574 -16.14655 1.000 17.97088 245 ILE A C 1
ATOM 3646 O O . ILE A 1 241 ? -10.12134 21.79308 -17.31258 1.000 21.58775 245 ILE A O 1
ATOM 3662 N N . ASN A 1 242 ? -10.37840 23.48068 -15.84855 1.000 17.71301 246 ASN A N 1
ATOM 3663 C CA . ASN A 1 242 ? -10.68489 24.51281 -16.82609 1.000 18.27093 246 ASN A CA 1
ATOM 3664 C C . ASN A 1 242 ? -9.45541 25.29009 -17.28480 1.000 21.49345 246 ASN A C 1
ATOM 3665 O O . ASN A 1 242 ? -9.60591 26.38189 -17.84259 1.000 22.26682 246 ASN A O 1
ATOM 3676 N N . ALA A 1 243 ? -8.25106 24.72636 -17.12880 1.000 19.57971 247 ALA A N 1
ATOM 3677 C CA . ALA A 1 243 ? -7.02949 25.47158 -17.42636 1.000 20.03590 247 ALA A CA 1
ATOM 3678 C C . ALA A 1 243 ? -6.91598 25.89870 -18.88882 1.000 24.33531 247 ALA A C 1
ATOM 3679 O O . ALA A 1 243 ? -6.19827 26.86003 -19.18100 1.000 24.11978 247 ALA A O 1
ATOM 3686 N N . LYS A 1 244 ? -7.53934 25.17617 -19.82458 1.000 25.78996 248 LYS A N 1
ATOM 3687 C CA . LYS A 1 244 ? -7.46606 25.56197 -21.23675 1.000 29.59571 248 LYS A CA 1
ATOM 3688 C C . LYS A 1 244 ? -8.55345 26.54531 -21.63858 1.000 30.31939 248 LYS A C 1
ATOM 3689 O O . LYS A 1 244 ? -8.52558 27.05770 -22.76741 1.000 31.90996 248 LYS A O 1
ATOM 3708 N N . GLN A 1 245 ? -9.50987 26.81343 -20.76012 1.000 30.07241 249 GLN A N 1
ATOM 3709 C CA . GLN A 1 245 ? -10.62394 27.68483 -21.09249 1.000 36.74449 249 GLN A CA 1
ATOM 3710 C C . GLN A 1 245 ? -10.18590 29.14216 -21.03027 1.000 44.43270 249 GLN A C 1
ATOM 3711 O O . GLN A 1 245 ? -9.22003 29.48084 -20.35018 1.000 45.00988 249 GLN A O 1
#

Organism: Homo sapiens (NCBI:txid9606)